Protein AF-A0A7H4MG85-F1 (afdb_monomer_lite)

Foldseek 3Di:
DDCAPDPLSVLLVVLVCPDPVDPDDDDNDPVVVVVCVVVVVDFKDKDQDHCQVVQVPDPPHDRRIDMDGDPVCVVSVVVVVVVSVVSVLVSVCVVCVVVVHDDDPPDDPDPADPQCRPVPVLLVVLVVVLVVVLLVLLVVLLVVVLVCCVVVVCPVVCVVDPDDPVNVVCVSLVVSLVVSVVSSVVSVCCSCPVVVHDDDDDPVVVVVVSSVVSCVSNVVSVVCSVVVVVVD

Sequence (232 aa):
MLEQQSEEALDFVHTMTGSPYIDATVSDNRQQLIQMMQAGRIRAMVVIPVDFDRQMARAGADAPLQLITDGSEPNTANFAQGYVEGIWQIWQQQRAEDRGETFEPLIDVQMRYWFNPAAISQHFIIPGAITIIMTVVGAILTSLVVAREWERGTMEALLSTEITRAELLLCKLIPYYFLGMLAMLLCMLVSVFILGVPYRGSLPILFVITSLFLLSTLGMGLLISTITRNQF

Radius of gyration: 30.02 Å; chains: 1; bounding box: 58×46×85 Å

pLDDT: mean 74.76, std 11.87, range [37.16, 91.75]

Organism: Klebsiella variicola (NCBI:txid244366)

Secondary structure (DSSP, 8-state):
-BS---HHHHHHHHHHHT-TT--PPP-S-HHHHHHHHHTTS-SEEEEB-TTHHHHHTSTTPPP--EEEE-TT-HHHHHHHHHHHHHHHHHHHHHHHHHHT-----S-------SS-TT--THHHHHHHHHHHHHHHHHHHHHHHHHHHHHHT-THHHHTTS---HHHHHHHHHHHHHHHHHHHHHHHHHIIIIIS-----S-HHHHHHHHHHHHHHHHHHHHHHHHHHHTT-

InterPro domains:
  IPR013525 ABC-2 type transporter, transmembrane domain [PF12698] (6-231)
  IPR051449 ABC-2 integral membrane transporter component [PTHR30294] (12-231)

Structure (mmCIF, N/CA/C/O backbone):
data_AF-A0A7H4MG85-F1
#
_entry.id   AF-A0A7H4MG85-F1
#
loop_
_atom_site.group_PDB
_atom_site.id
_atom_site.type_symbol
_atom_site.label_atom_id
_atom_site.label_alt_id
_atom_site.label_comp_id
_atom_site.label_asym_id
_atom_site.label_entity_id
_atom_site.label_seq_id
_atom_site.pdbx_PDB_ins_code
_atom_site.Cartn_x
_atom_site.Cartn_y
_atom_site.Cartn_z
_atom_site.occupancy
_atom_site.B_iso_or_equiv
_atom_site.auth_seq_id
_atom_site.auth_comp_id
_atom_site.auth_asym_id
_atom_site.auth_atom_id
_atom_site.pdbx_PDB_model_num
ATOM 1 N N . MET A 1 1 ? 20.311 -14.832 -21.907 1.00 64.19 1 MET A N 1
ATOM 2 C CA . MET A 1 1 ? 20.692 -16.127 -22.492 1.00 64.19 1 MET A CA 1
ATOM 3 C C . MET A 1 1 ? 21.102 -15.879 -23.927 1.00 64.19 1 MET A C 1
ATOM 5 O O . MET A 1 1 ? 20.275 -15.399 -24.697 1.00 64.19 1 MET A O 1
ATOM 9 N N . LEU A 1 2 ? 22.370 -16.126 -24.243 1.00 69.38 2 LEU A N 1
ATOM 10 C CA . LEU A 1 2 ? 22.934 -15.888 -25.570 1.00 69.38 2 LEU A CA 1
ATOM 11 C C . LEU A 1 2 ? 23.057 -17.231 -26.301 1.00 69.38 2 LEU A C 1
ATOM 13 O O . LEU A 1 2 ? 24.029 -17.949 -26.090 1.00 69.38 2 LEU A O 1
ATOM 17 N N . GLU A 1 3 ? 22.054 -17.603 -27.103 1.00 67.06 3 GLU A N 1
ATOM 18 C CA . GLU A 1 3 ? 22.118 -18.836 -27.913 1.00 67.06 3 GLU A CA 1
ATOM 19 C C . GLU A 1 3 ? 22.851 -18.609 -29.248 1.00 67.06 3 GLU A C 1
ATOM 21 O O . GLU A 1 3 ? 23.366 -19.559 -29.836 1.00 67.06 3 GLU A O 1
ATOM 26 N N . GLN A 1 4 ? 22.951 -17.354 -29.702 1.00 65.38 4 GLN A N 1
ATOM 27 C CA . GLN A 1 4 ? 23.642 -16.947 -30.928 1.00 65.38 4 GLN A CA 1
ATOM 28 C C . GLN A 1 4 ? 24.745 -15.925 -30.630 1.00 65.38 4 GLN A C 1
ATOM 30 O O . GLN A 1 4 ? 24.497 -14.931 -29.958 1.00 65.38 4 GLN A O 1
ATOM 35 N N . GLN A 1 5 ? 25.950 -16.136 -31.168 1.00 73.56 5 GLN A N 1
ATOM 36 C CA . GLN A 1 5 ? 27.085 -15.201 -31.070 1.00 73.56 5 GLN A CA 1
ATOM 37 C C . GLN A 1 5 ? 27.249 -14.368 -32.349 1.00 73.56 5 GLN A C 1
ATOM 39 O O . GLN A 1 5 ? 28.329 -14.309 -32.934 1.00 73.56 5 GLN A O 1
ATOM 44 N N . SER A 1 6 ? 26.162 -13.785 -32.840 1.00 72.94 6 SER A N 1
ATOM 45 C CA . SER A 1 6 ? 26.236 -12.873 -33.976 1.00 72.94 6 SER A CA 1
ATOM 46 C C . SER A 1 6 ? 26.637 -11.470 -33.549 1.00 72.94 6 SER A C 1
ATOM 48 O O . SER A 1 6 ? 26.467 -11.095 -32.390 1.00 72.94 6 SER A O 1
ATOM 50 N N . GLU A 1 7 ? 27.147 -10.685 -34.497 1.00 73.50 7 GLU A N 1
ATOM 51 C CA . GLU A 1 7 ? 27.489 -9.279 -34.267 1.00 73.50 7 GLU A CA 1
ATOM 52 C C . GLU A 1 7 ? 26.266 -8.490 -33.772 1.00 73.50 7 GLU A C 1
ATOM 54 O O . GLU A 1 7 ? 26.369 -7.744 -32.806 1.00 73.50 7 GLU A O 1
ATOM 59 N N . GLU A 1 8 ? 25.078 -8.764 -34.325 1.00 70.31 8 GLU A N 1
ATOM 60 C CA . GLU A 1 8 ? 23.830 -8.117 -33.905 1.00 70.31 8 GLU A CA 1
ATOM 61 C C . GLU A 1 8 ? 23.370 -8.551 -32.500 1.00 70.31 8 GLU A C 1
ATOM 63 O O . GLU A 1 8 ? 22.874 -7.730 -31.729 1.00 70.31 8 GLU A O 1
ATOM 68 N N . ALA A 1 9 ? 23.548 -9.825 -32.132 1.00 73.12 9 ALA A N 1
ATOM 69 C CA . ALA A 1 9 ? 23.202 -10.312 -30.796 1.00 73.12 9 ALA A CA 1
ATOM 70 C C . ALA A 1 9 ? 24.168 -9.786 -29.722 1.00 73.12 9 ALA A C 1
ATOM 72 O O . ALA A 1 9 ? 23.745 -9.469 -28.609 1.00 73.12 9 ALA A O 1
ATOM 73 N N . LEU A 1 10 ? 25.460 -9.688 -30.046 1.00 77.31 10 LEU A N 1
ATOM 74 C CA . LEU A 1 10 ? 26.479 -9.146 -29.149 1.00 77.31 10 LEU A CA 1
ATOM 75 C C . LEU A 1 10 ? 26.276 -7.649 -28.921 1.00 77.31 10 LEU A C 1
ATOM 77 O O . LEU A 1 10 ? 26.348 -7.202 -27.779 1.00 77.31 10 LEU A O 1
ATOM 81 N N . ASP A 1 11 ? 25.957 -6.901 -29.975 1.00 78.56 11 ASP A N 1
ATOM 82 C CA . ASP A 1 11 ? 25.670 -5.472 -29.891 1.00 78.56 11 ASP A CA 1
ATOM 83 C C . ASP A 1 11 ? 24.461 -5.184 -28.980 1.00 78.56 11 ASP A C 1
ATOM 85 O O . ASP A 1 11 ? 24.561 -4.410 -28.026 1.00 78.56 11 ASP A O 1
ATOM 89 N N . PHE A 1 12 ? 23.361 -5.932 -29.135 1.00 76.94 12 PHE A N 1
ATOM 90 C CA . PHE A 1 12 ? 22.211 -5.822 -28.230 1.00 76.94 12 PHE A CA 1
ATOM 91 C C . PHE A 1 12 ? 22.564 -6.158 -26.766 1.00 76.94 12 PHE A C 1
ATOM 93 O O . PHE A 1 12 ? 22.128 -5.477 -25.831 1.00 76.94 12 PHE A O 1
ATOM 100 N N . VAL A 1 13 ? 23.381 -7.193 -26.536 1.00 80.31 13 VAL A N 1
ATOM 101 C CA . VAL A 1 13 ? 23.864 -7.543 -25.189 1.00 80.31 13 VAL A CA 1
ATOM 102 C C . VAL A 1 13 ? 24.730 -6.432 -24.595 1.00 80.31 13 VAL A C 1
ATOM 104 O O . VAL A 1 13 ? 24.635 -6.174 -23.390 1.00 80.31 13 VAL A O 1
ATOM 107 N N . HIS A 1 14 ? 25.541 -5.749 -25.401 1.00 80.12 14 HIS A N 1
ATOM 108 C CA . HIS A 1 14 ? 26.326 -4.604 -24.951 1.00 80.12 14 HIS A CA 1
ATOM 109 C C . HIS A 1 14 ? 25.431 -3.435 -24.533 1.00 80.12 14 HIS A C 1
ATOM 111 O O . HIS A 1 14 ? 25.641 -2.889 -23.447 1.00 80.12 14 HIS A O 1
ATOM 117 N N . THR A 1 15 ? 24.383 -3.118 -25.297 1.00 75.44 15 THR A N 1
ATOM 118 C CA . THR A 1 15 ? 23.408 -2.079 -24.922 1.00 75.44 15 THR A CA 1
ATOM 119 C C . THR A 1 15 ? 22.668 -2.432 -23.628 1.00 75.44 15 THR A C 1
ATOM 121 O O . THR A 1 15 ? 22.506 -1.585 -22.749 1.00 75.44 15 THR A O 1
ATOM 124 N N . MET A 1 16 ? 22.285 -3.700 -23.451 1.00 76.25 16 MET A N 1
ATOM 125 C CA . MET A 1 16 ? 21.649 -4.193 -22.221 1.00 76.25 16 MET A CA 1
ATOM 126 C C . MET A 1 16 ? 22.581 -4.125 -21.001 1.00 76.25 16 MET A C 1
ATOM 128 O O . MET A 1 16 ? 22.148 -3.736 -19.918 1.00 76.25 16 MET A O 1
ATOM 132 N N . THR A 1 17 ? 23.856 -4.485 -21.167 1.00 77.56 17 THR A N 1
ATOM 133 C CA . THR A 1 17 ? 24.857 -4.503 -20.081 1.00 77.56 17 THR A CA 1
ATOM 134 C C . THR A 1 17 ? 25.374 -3.099 -19.741 1.00 77.56 17 THR A C 1
ATOM 136 O O . THR A 1 17 ? 25.818 -2.857 -18.623 1.00 77.56 17 THR A O 1
ATOM 139 N N . GLY A 1 18 ? 25.299 -2.152 -20.681 1.00 70.50 18 GLY A N 1
ATOM 140 C CA . GLY A 1 18 ? 25.653 -0.745 -20.467 1.00 70.50 18 GLY A CA 1
ATOM 141 C C . GLY A 1 18 ? 24.602 0.072 -19.705 1.00 70.50 18 GLY A C 1
ATOM 142 O O . GLY A 1 18 ? 24.865 1.223 -19.355 1.00 70.50 18 GLY A O 1
ATOM 143 N N . SER A 1 19 ? 23.419 -0.491 -19.439 1.00 72.19 19 SER A N 1
ATOM 144 C CA . SER A 1 19 ? 22.349 0.199 -18.718 1.00 72.19 19 SER A CA 1
ATOM 145 C C . SER A 1 19 ? 22.665 0.314 -17.219 1.00 72.19 19 SER A C 1
ATOM 147 O O . SER A 1 19 ? 22.847 -0.706 -16.556 1.00 72.19 19 SER A O 1
ATOM 149 N N . PRO A 1 20 ? 22.637 1.519 -16.616 1.00 69.50 20 PRO A N 1
ATOM 150 C CA . PRO A 1 20 ? 22.875 1.689 -15.179 1.00 69.50 20 PRO A CA 1
ATOM 151 C C . PRO A 1 20 ? 2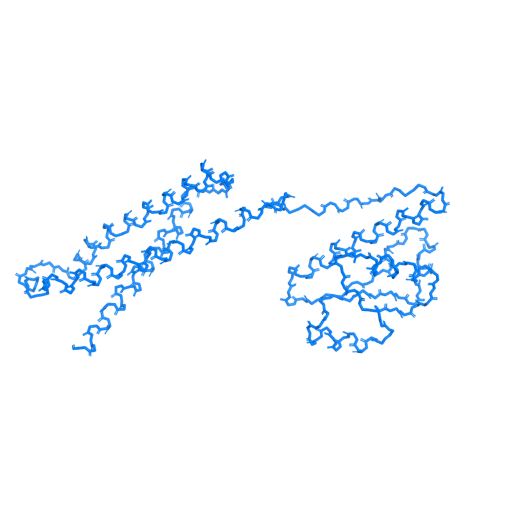1.720 1.160 -14.309 1.00 69.50 20 PRO A C 1
ATOM 153 O O . PRO A 1 20 ? 21.827 1.144 -13.084 1.00 69.50 20 PRO A O 1
ATOM 156 N N . TYR A 1 21 ? 20.605 0.760 -14.928 1.00 63.28 21 TYR A N 1
ATOM 157 C CA . TYR A 1 21 ? 19.385 0.322 -14.249 1.00 63.28 21 TYR A CA 1
ATOM 158 C C . TYR A 1 21 ? 19.240 -1.205 -14.179 1.00 63.28 21 TYR A C 1
ATOM 160 O O . TYR A 1 21 ? 18.314 -1.690 -13.528 1.00 63.28 21 TYR A O 1
ATOM 168 N N . ILE A 1 22 ? 20.122 -1.963 -14.843 1.00 72.75 22 ILE A N 1
ATOM 169 C CA . ILE A 1 22 ? 20.051 -3.426 -14.925 1.00 72.75 22 ILE A CA 1
ATOM 170 C C . ILE A 1 22 ? 21.426 -4.019 -14.621 1.00 72.75 22 ILE A C 1
ATOM 172 O O . ILE A 1 22 ? 22.403 -3.709 -15.292 1.00 72.75 22 ILE A O 1
ATOM 176 N N . ASP A 1 23 ? 21.485 -4.927 -13.648 1.00 76.69 23 ASP A N 1
ATOM 177 C CA . ASP A 1 23 ? 22.650 -5.790 -13.440 1.00 76.69 23 ASP A CA 1
ATOM 178 C C . ASP A 1 23 ? 22.481 -7.062 -14.286 1.00 76.69 23 ASP A C 1
ATOM 180 O O . ASP A 1 23 ? 21.773 -8.005 -13.914 1.00 76.69 23 ASP A O 1
ATOM 184 N N . ALA A 1 24 ? 23.023 -7.032 -15.505 1.00 78.75 24 ALA A N 1
ATOM 185 C CA . ALA A 1 24 ? 22.826 -8.082 -16.496 1.00 78.75 24 ALA A CA 1
ATOM 186 C C . ALA A 1 24 ? 23.866 -9.204 -16.337 1.00 78.75 24 ALA A C 1
ATOM 188 O O . ALA A 1 24 ? 25.066 -8.993 -16.480 1.00 78.75 24 ALA A O 1
ATOM 189 N N . THR A 1 25 ? 23.403 -10.438 -16.113 1.00 80.00 25 THR A N 1
ATOM 190 C CA . THR A 1 25 ? 24.259 -11.635 -16.172 1.00 80.00 25 THR A CA 1
ATOM 191 C C . THR A 1 25 ? 24.088 -12.337 -17.516 1.00 80.00 25 THR A C 1
ATOM 193 O O . THR A 1 25 ? 23.004 -12.829 -17.842 1.00 80.00 25 THR A O 1
ATOM 196 N N . VAL A 1 26 ? 25.168 -12.420 -18.294 1.00 80.81 26 VAL A N 1
ATOM 197 C CA . VAL A 1 26 ? 25.187 -13.132 -19.578 1.00 80.81 26 VAL A CA 1
ATOM 198 C C . VAL A 1 26 ? 25.648 -14.571 -19.351 1.00 80.81 26 VAL A C 1
ATOM 200 O O . VAL A 1 26 ? 26.676 -14.821 -18.731 1.00 80.81 26 VAL A O 1
ATOM 203 N N . SER A 1 27 ? 24.870 -15.530 -19.848 1.00 81.75 27 SER A N 1
ATOM 204 C CA . SER A 1 27 ? 25.217 -16.953 -19.855 1.00 81.75 27 SER A CA 1
ATOM 205 C C . SER A 1 27 ? 24.613 -17.614 -21.095 1.00 81.75 27 SER A C 1
ATOM 207 O O . SER A 1 27 ? 23.552 -17.199 -21.583 1.00 81.75 27 SER A O 1
ATOM 209 N N . ASP A 1 28 ? 25.307 -18.622 -21.605 1.00 79.50 28 ASP A N 1
ATOM 210 C CA . ASP A 1 28 ? 24.922 -19.520 -22.696 1.00 79.50 28 ASP A CA 1
ATOM 211 C C . ASP A 1 28 ? 24.169 -20.765 -22.183 1.00 79.50 28 ASP A C 1
ATOM 213 O O . ASP A 1 28 ? 23.462 -21.439 -22.933 1.00 79.50 28 ASP A O 1
ATOM 217 N N . ASN A 1 29 ? 24.249 -21.055 -20.881 1.00 82.06 29 ASN A N 1
ATOM 218 C CA . ASN A 1 29 ? 23.651 -22.240 -20.284 1.00 82.06 29 ASN A CA 1
ATOM 219 C C . ASN A 1 29 ? 22.241 -21.969 -19.732 1.00 82.06 29 ASN A C 1
ATOM 221 O O . ASN A 1 29 ? 22.055 -21.418 -18.641 1.00 82.06 29 ASN A O 1
ATOM 225 N N . ARG A 1 30 ? 21.224 -22.459 -20.455 1.00 77.62 30 ARG A N 1
ATOM 226 C CA . ARG A 1 30 ? 19.807 -22.338 -20.067 1.00 77.62 30 ARG A CA 1
ATOM 227 C C . ARG A 1 30 ? 19.516 -22.874 -18.672 1.00 77.62 30 ARG A C 1
ATOM 229 O O . ARG A 1 30 ? 18.775 -22.255 -17.914 1.00 77.62 30 ARG A O 1
ATOM 236 N N . GLN A 1 31 ? 20.059 -24.047 -18.342 1.00 81.19 31 GLN A N 1
ATOM 237 C CA . GLN A 1 31 ? 19.757 -24.725 -17.081 1.00 81.19 31 GLN A CA 1
ATOM 238 C C . GLN A 1 31 ? 20.297 -23.935 -15.892 1.00 81.19 31 GLN A C 1
ATOM 240 O O . GLN A 1 31 ? 19.621 -23.834 -14.871 1.00 81.19 31 GLN A O 1
ATOM 245 N N . GLN A 1 32 ? 21.471 -23.324 -16.047 1.00 84.75 32 GLN A N 1
ATOM 246 C CA . GLN A 1 32 ? 22.061 -22.470 -15.024 1.00 84.75 32 GLN A CA 1
ATOM 247 C C . GLN A 1 32 ? 21.194 -21.232 -14.757 1.00 84.75 32 GLN A C 1
ATOM 249 O O . GLN A 1 32 ? 20.917 -20.920 -13.600 1.00 84.75 32 GLN A O 1
ATOM 254 N N . LEU A 1 33 ? 20.714 -20.559 -15.808 1.00 80.94 33 LEU A N 1
ATOM 255 C CA . LEU A 1 33 ? 19.846 -19.386 -15.664 1.00 80.94 33 LEU A CA 1
ATOM 256 C C . LEU A 1 33 ? 18.482 -19.744 -15.058 1.00 80.94 33 LEU A C 1
ATOM 258 O O . LEU A 1 33 ? 17.996 -19.029 -14.185 1.00 80.94 33 LEU A O 1
ATOM 262 N N . ILE A 1 34 ? 17.897 -20.884 -15.437 1.00 82.69 34 ILE A N 1
ATOM 263 C CA . ILE A 1 34 ? 16.660 -21.384 -14.817 1.00 82.69 34 ILE A CA 1
ATOM 264 C C . ILE A 1 34 ? 16.871 -21.647 -13.321 1.00 82.69 34 ILE A C 1
ATOM 266 O O . ILE A 1 34 ? 16.047 -21.233 -12.510 1.00 82.69 34 ILE A O 1
ATOM 270 N N . GLN A 1 35 ? 17.980 -22.284 -12.934 1.00 84.19 35 GLN A N 1
ATOM 271 C CA . GLN A 1 35 ? 18.300 -22.514 -11.521 1.00 84.19 35 GLN A CA 1
ATOM 272 C C . GLN A 1 35 ? 18.512 -21.202 -10.758 1.00 84.19 35 GLN A C 1
ATOM 274 O O . GLN A 1 35 ? 18.050 -21.068 -9.628 1.00 84.19 35 GLN A O 1
ATOM 279 N N . MET A 1 36 ? 19.168 -20.210 -11.366 1.00 83.69 36 MET A N 1
ATOM 280 C CA . MET A 1 36 ? 19.335 -18.882 -10.766 1.00 83.69 36 MET A CA 1
ATOM 281 C C . MET A 1 36 ? 17.999 -18.155 -10.587 1.00 83.69 36 MET A C 1
ATOM 283 O O . MET A 1 36 ? 17.813 -17.486 -9.571 1.00 83.69 36 MET A O 1
ATOM 287 N N . MET A 1 37 ? 17.070 -18.308 -11.534 1.00 80.06 37 MET A N 1
ATOM 288 C CA . MET A 1 37 ? 15.723 -17.743 -11.446 1.00 80.06 37 MET A CA 1
ATOM 289 C C . MET A 1 37 ? 14.912 -18.423 -10.340 1.00 80.06 37 MET A C 1
ATOM 291 O O . MET A 1 37 ? 14.344 -17.743 -9.495 1.00 80.06 37 MET A O 1
ATOM 295 N N . GLN A 1 38 ? 14.944 -19.757 -10.269 1.00 81.75 38 GLN A N 1
ATOM 296 C CA . GLN A 1 38 ? 14.307 -20.526 -9.191 1.00 81.75 38 GLN A CA 1
ATOM 297 C C . GLN A 1 38 ? 14.895 -20.204 -7.810 1.00 81.75 38 GLN A C 1
ATOM 299 O O . GLN A 1 38 ? 14.180 -20.216 -6.813 1.00 81.75 38 GLN A O 1
ATOM 304 N N . ALA A 1 39 ? 16.191 -19.892 -7.746 1.00 85.00 39 ALA A N 1
ATOM 305 C CA . ALA A 1 39 ? 16.866 -19.448 -6.531 1.00 85.00 39 ALA A CA 1
ATOM 306 C C . ALA A 1 39 ? 16.635 -17.957 -6.202 1.00 85.00 39 ALA A C 1
ATOM 308 O O . ALA A 1 39 ? 17.215 -17.460 -5.237 1.00 85.00 39 ALA A O 1
ATOM 309 N N . GLY A 1 40 ? 15.849 -17.229 -7.006 1.00 80.12 40 GLY A N 1
ATOM 310 C CA . GLY A 1 40 ? 15.537 -15.810 -6.808 1.00 80.12 40 GLY A CA 1
ATOM 311 C C . GLY A 1 40 ? 16.705 -14.849 -7.056 1.00 80.12 40 GLY A C 1
ATOM 312 O O . GLY A 1 40 ? 16.626 -13.682 -6.680 1.00 80.12 40 GLY A O 1
ATOM 313 N N . ARG A 1 41 ? 17.801 -15.316 -7.672 1.00 84.06 41 ARG A N 1
ATOM 314 C CA . ARG A 1 41 ? 18.985 -14.487 -7.968 1.00 84.06 41 ARG A CA 1
ATOM 315 C C . ARG A 1 41 ? 18.800 -13.606 -9.197 1.00 84.06 41 ARG A C 1
ATOM 317 O O . ARG A 1 41 ? 19.408 -12.547 -9.271 1.00 84.06 41 ARG A O 1
ATOM 324 N N . ILE A 1 42 ? 17.965 -14.036 -10.141 1.00 84.88 42 ILE A N 1
ATOM 325 C CA . ILE A 1 42 ? 17.561 -13.240 -11.303 1.00 84.88 42 ILE A CA 1
ATOM 326 C C . ILE A 1 42 ? 16.037 -13.150 -11.347 1.00 84.88 42 ILE A C 1
ATOM 328 O O . ILE A 1 42 ? 15.344 -14.122 -11.056 1.00 84.88 42 ILE A O 1
ATOM 332 N N . ARG A 1 43 ? 15.515 -11.972 -11.695 1.00 80.81 43 ARG A N 1
ATOM 333 C CA . ARG A 1 43 ? 14.066 -11.694 -11.729 1.00 80.81 43 ARG A CA 1
ATOM 334 C C . ARG A 1 43 ? 13.447 -11.846 -13.118 1.00 80.81 43 ARG A C 1
ATOM 336 O O . ARG A 1 43 ? 12.239 -12.027 -13.246 1.00 80.81 43 ARG A O 1
ATOM 343 N N . ALA A 1 44 ? 14.280 -11.778 -14.149 1.00 81.19 44 ALA A N 1
ATOM 344 C CA . ALA A 1 44 ? 13.886 -11.896 -15.539 1.00 81.19 44 ALA A CA 1
ATOM 345 C C . ALA A 1 44 ? 15.023 -12.515 -16.355 1.00 81.19 44 ALA A C 1
ATOM 347 O O . ALA A 1 44 ? 16.198 -12.370 -16.018 1.00 81.19 44 ALA A O 1
ATOM 348 N N . MET A 1 45 ? 14.664 -13.208 -17.429 1.00 83.19 45 MET A N 1
ATOM 349 C CA . MET A 1 45 ? 15.585 -13.828 -18.367 1.00 83.19 45 MET A CA 1
ATOM 350 C C . MET A 1 45 ? 15.178 -13.448 -19.783 1.00 83.19 45 MET A C 1
ATOM 352 O O . MET A 1 45 ? 14.095 -13.793 -20.244 1.00 83.19 45 MET A O 1
ATOM 356 N N . VAL A 1 46 ? 16.081 -12.765 -20.475 1.00 83.50 46 VAL A N 1
ATOM 357 C CA . VAL A 1 46 ? 15.959 -12.476 -21.903 1.00 83.50 46 VAL A CA 1
ATOM 358 C C . VAL A 1 46 ? 16.638 -13.601 -22.680 1.00 83.50 46 VAL A C 1
ATOM 360 O O . VAL A 1 46 ? 17.797 -13.929 -22.407 1.00 83.50 46 VAL A O 1
ATOM 363 N N . VAL A 1 47 ? 15.924 -14.211 -23.619 1.00 82.12 47 VAL A N 1
ATOM 364 C CA . VAL A 1 47 ? 16.410 -15.282 -24.491 1.00 82.12 47 VAL A CA 1
ATOM 365 C C . VAL A 1 47 ? 16.503 -14.748 -25.913 1.00 82.12 47 VAL A C 1
ATOM 367 O O . VAL A 1 47 ? 15.503 -14.320 -26.492 1.00 82.12 47 VAL A O 1
ATOM 370 N N . ILE A 1 48 ? 17.724 -14.775 -26.444 1.00 81.88 48 ILE A N 1
ATOM 371 C CA . ILE A 1 48 ? 18.034 -14.431 -27.829 1.00 81.88 48 ILE A CA 1
ATOM 372 C C . ILE A 1 48 ? 18.128 -15.755 -28.600 1.00 81.88 48 ILE A C 1
ATOM 374 O O . ILE A 1 48 ? 19.028 -16.539 -28.285 1.00 81.88 48 ILE A O 1
ATOM 378 N N . PRO A 1 49 ? 17.213 -16.035 -29.545 1.00 76.25 49 PRO A N 1
ATOM 379 C CA . PRO A 1 49 ? 17.161 -17.304 -30.264 1.00 76.25 49 PRO A CA 1
ATOM 380 C C . PRO A 1 49 ? 18.320 -17.458 -31.258 1.00 76.25 49 PRO A C 1
A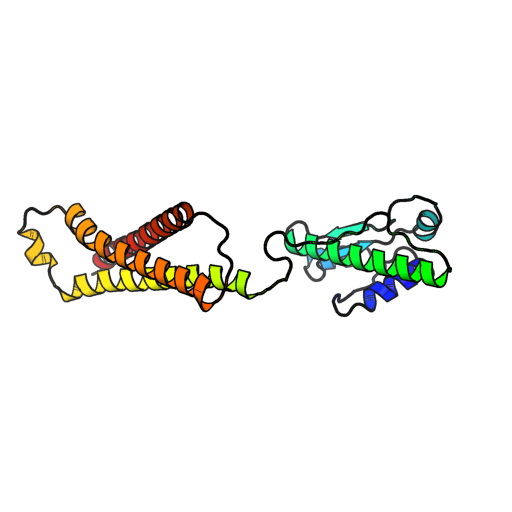TOM 382 O O . PRO A 1 49 ? 18.887 -16.479 -31.729 1.00 76.25 49 PRO A O 1
ATOM 385 N N . VAL A 1 50 ? 18.608 -18.700 -31.655 1.00 75.44 50 VAL A N 1
ATOM 386 C CA . VAL A 1 50 ? 19.670 -19.061 -32.625 1.00 75.44 50 VAL A CA 1
ATOM 387 C C . VAL A 1 50 ? 19.491 -18.522 -34.053 1.00 75.44 50 VAL A C 1
ATOM 389 O O . VAL A 1 50 ? 20.427 -18.571 -34.847 1.00 75.44 50 VAL A O 1
ATOM 392 N N . ASP A 1 51 ? 18.289 -18.056 -34.398 1.00 74.88 51 ASP A N 1
ATOM 393 C CA . ASP A 1 51 ? 17.946 -17.495 -35.712 1.00 74.88 51 ASP A CA 1
ATOM 394 C C . ASP A 1 51 ? 17.698 -15.973 -35.644 1.00 74.88 51 ASP A C 1
ATOM 396 O O . ASP A 1 51 ? 17.030 -15.421 -36.522 1.00 74.88 51 ASP A O 1
ATOM 400 N N . PHE A 1 52 ? 18.205 -15.291 -34.611 1.00 75.75 52 PHE A N 1
ATOM 401 C CA . PHE A 1 52 ? 17.994 -13.863 -34.353 1.00 75.75 52 PHE A CA 1
ATOM 402 C C . PHE A 1 52 ? 18.310 -12.999 -35.581 1.00 75.75 52 PHE A C 1
ATOM 404 O O . PHE A 1 52 ? 17.423 -12.300 -36.066 1.00 75.75 52 PHE A O 1
ATOM 411 N N . ASP A 1 53 ? 19.500 -13.136 -36.175 1.00 73.31 53 ASP A N 1
ATOM 412 C CA . ASP A 1 53 ? 19.898 -12.356 -37.364 1.00 73.31 53 ASP A CA 1
ATOM 413 C C . ASP A 1 53 ? 18.977 -12.591 -38.567 1.00 73.31 53 ASP A C 1
ATOM 415 O O . ASP A 1 53 ? 18.651 -11.682 -39.329 1.00 73.31 53 ASP A O 1
ATOM 419 N N . ARG A 1 54 ? 18.542 -13.843 -38.761 1.00 74.38 54 ARG A N 1
ATOM 420 C CA . ARG A 1 54 ? 17.676 -14.217 -39.888 1.00 74.38 54 ARG A CA 1
ATOM 421 C C . ARG A 1 54 ? 16.267 -13.677 -39.716 1.00 74.38 54 ARG A C 1
ATOM 423 O O . ARG A 1 54 ? 15.626 -13.356 -40.713 1.00 74.38 54 ARG A O 1
ATOM 430 N N . GLN A 1 55 ? 15.770 -13.639 -38.483 1.00 71.12 55 GLN A N 1
ATOM 431 C CA . GLN A 1 55 ? 14.472 -13.055 -38.164 1.00 71.12 55 GLN A CA 1
ATOM 432 C C . GLN A 1 55 ? 14.535 -11.530 -38.258 1.00 71.12 55 GLN A C 1
ATOM 434 O O . GLN A 1 55 ? 13.620 -10.933 -38.812 1.00 71.12 55 GLN A O 1
ATOM 439 N N . MET A 1 56 ? 15.652 -10.929 -37.846 1.00 71.81 56 MET A N 1
ATOM 440 C CA . MET A 1 56 ? 15.902 -9.494 -37.967 1.00 71.81 56 MET A CA 1
ATOM 441 C C . MET A 1 56 ? 15.993 -9.019 -39.422 1.00 71.81 56 MET A C 1
ATOM 443 O O . MET A 1 56 ? 15.509 -7.945 -39.766 1.00 71.81 56 MET A O 1
ATOM 447 N N . ALA A 1 57 ? 16.576 -9.831 -40.307 1.00 70.75 57 ALA A N 1
ATOM 448 C CA . ALA A 1 57 ? 16.699 -9.516 -41.730 1.00 70.75 57 ALA A CA 1
ATOM 449 C C . ALA A 1 57 ? 15.369 -9.597 -42.511 1.00 70.75 57 ALA A C 1
ATOM 451 O O . ALA A 1 57 ? 15.323 -9.233 -43.689 1.00 70.75 57 ALA A O 1
ATOM 452 N N . ARG A 1 58 ? 14.283 -10.099 -41.906 1.00 72.38 58 ARG A N 1
ATOM 453 C CA . ARG A 1 58 ? 12.966 -10.173 -42.554 1.00 72.38 58 ARG A CA 1
ATOM 454 C C . ARG A 1 58 ? 12.202 -8.869 -42.344 1.00 72.38 58 ARG A C 1
ATOM 456 O O . ARG A 1 58 ? 11.867 -8.511 -41.220 1.00 72.38 58 ARG A O 1
ATOM 463 N N . ALA A 1 59 ? 11.851 -8.203 -43.442 1.00 57.06 59 ALA A N 1
ATOM 464 C CA . ALA A 1 59 ? 10.986 -7.028 -43.402 1.00 57.06 59 ALA A CA 1
ATOM 465 C C . ALA A 1 59 ? 9.613 -7.382 -42.792 1.00 57.06 59 ALA A C 1
ATOM 467 O O . ALA A 1 59 ? 8.904 -8.241 -43.319 1.00 57.06 59 ALA A O 1
ATOM 468 N N . GLY A 1 60 ? 9.252 -6.720 -41.688 1.00 57.06 60 GLY A N 1
ATOM 469 C CA . GLY A 1 60 ? 7.960 -6.882 -41.009 1.00 57.06 60 GLY A CA 1
ATOM 470 C C . GLY A 1 60 ? 7.852 -8.064 -40.037 1.00 57.06 60 GLY A C 1
ATOM 471 O O . GLY A 1 60 ? 6.735 -8.447 -39.700 1.00 57.06 60 GLY A O 1
ATOM 472 N N . ALA A 1 61 ? 8.964 -8.669 -39.606 1.00 58.06 61 ALA A N 1
ATOM 473 C CA . ALA A 1 61 ? 8.940 -9.684 -38.552 1.00 58.06 61 ALA A CA 1
ATOM 474 C C . ALA A 1 61 ? 8.777 -9.055 -37.153 1.00 58.06 61 ALA A C 1
ATOM 476 O O . ALA A 1 61 ? 9.343 -7.997 -36.874 1.00 58.06 61 ALA A O 1
ATOM 477 N N . ASP A 1 62 ? 8.020 -9.727 -36.277 1.00 59.47 62 ASP A N 1
ATOM 478 C CA . ASP A 1 62 ? 7.928 -9.385 -34.853 1.00 59.47 62 ASP A CA 1
ATOM 479 C C . ASP A 1 62 ? 9.310 -9.448 -34.181 1.00 59.47 62 ASP A C 1
ATOM 481 O O . ASP A 1 62 ? 10.196 -10.183 -34.627 1.00 59.47 62 ASP A O 1
ATOM 485 N N . ALA A 1 63 ? 9.488 -8.697 -33.088 1.00 63.91 63 ALA A N 1
ATOM 486 C CA . ALA A 1 63 ? 10.735 -8.681 -32.326 1.00 63.91 63 ALA A CA 1
ATOM 487 C C . ALA A 1 63 ? 11.141 -10.119 -31.927 1.00 63.91 63 ALA A C 1
ATOM 489 O O . ALA A 1 63 ? 10.416 -10.761 -31.161 1.00 63.91 63 ALA A O 1
ATOM 490 N N . PRO A 1 64 ? 12.291 -10.642 -32.398 1.00 69.50 64 PRO A N 1
ATOM 491 C CA . PRO A 1 64 ? 12.688 -12.032 -32.185 1.00 69.50 64 PRO A CA 1
ATOM 492 C C . PRO A 1 64 ? 13.321 -12.236 -30.799 1.00 69.50 64 PRO A C 1
ATOM 494 O O . PRO A 1 64 ? 14.354 -12.886 -30.666 1.00 69.50 64 PRO A O 1
ATOM 497 N N . LEU A 1 65 ? 12.729 -11.647 -29.759 1.00 74.62 65 LEU A N 1
ATOM 498 C CA . LEU A 1 65 ? 13.224 -11.672 -28.388 1.00 74.62 65 LEU A CA 1
ATOM 499 C C . LEU A 1 65 ? 12.182 -12.320 -27.477 1.00 74.62 65 LEU A C 1
ATOM 501 O O . LEU A 1 65 ? 11.021 -11.916 -27.462 1.00 74.62 65 LEU A O 1
ATOM 505 N N . GLN A 1 66 ? 12.594 -13.301 -26.674 1.00 79.12 66 GLN A N 1
ATOM 506 C CA . GLN A 1 66 ? 11.719 -13.899 -25.670 1.00 79.12 66 GLN A CA 1
ATOM 507 C C . GLN A 1 66 ? 12.107 -13.411 -24.276 1.00 79.12 66 GLN A C 1
ATOM 509 O O . GLN A 1 66 ? 13.234 -13.603 -23.826 1.00 79.12 66 GLN A O 1
ATOM 514 N N . LEU A 1 67 ? 11.146 -12.833 -23.559 1.00 82.25 67 LEU A N 1
ATOM 515 C CA . LEU A 1 67 ? 11.294 -12.479 -22.154 1.00 82.25 67 LEU A CA 1
ATOM 516 C C . LEU A 1 67 ? 10.575 -13.507 -21.275 1.00 82.25 67 LEU A C 1
ATOM 518 O O . LEU A 1 67 ? 9.390 -13.776 -21.454 1.00 82.25 67 LEU A O 1
ATOM 522 N N . ILE A 1 68 ? 11.295 -14.068 -20.307 1.00 80.81 68 ILE A N 1
ATOM 523 C CA . ILE A 1 68 ? 10.769 -14.982 -19.292 1.00 80.81 68 ILE A CA 1
ATOM 524 C C . ILE A 1 68 ? 10.889 -14.293 -17.936 1.00 80.81 68 ILE A C 1
ATOM 526 O O . ILE A 1 68 ? 11.981 -13.902 -17.526 1.00 80.81 68 ILE A O 1
ATOM 530 N N . THR A 1 69 ? 9.770 -14.145 -17.236 1.00 79.62 69 THR A N 1
ATOM 531 C CA . THR A 1 69 ? 9.683 -13.489 -15.925 1.00 79.62 69 THR A CA 1
ATOM 532 C C . THR A 1 69 ? 9.035 -14.406 -14.897 1.00 79.62 69 THR A C 1
ATOM 534 O O . THR A 1 69 ? 8.331 -15.359 -15.237 1.00 79.62 69 THR A O 1
ATOM 537 N N . ASP A 1 70 ? 9.290 -14.122 -13.621 1.00 77.44 70 ASP A N 1
ATOM 538 C CA . ASP A 1 70 ? 8.651 -14.831 -12.518 1.00 77.44 70 ASP A CA 1
ATOM 539 C C . ASP A 1 70 ? 7.195 -14.365 -12.335 1.00 77.44 70 ASP A C 1
ATOM 541 O O . ASP A 1 70 ? 6.927 -13.226 -11.949 1.00 77.44 70 ASP A O 1
ATOM 545 N N . GLY A 1 71 ? 6.246 -15.266 -12.599 1.00 68.06 71 GLY A N 1
ATOM 546 C CA . GLY A 1 71 ? 4.812 -15.002 -12.470 1.00 68.06 71 GLY A CA 1
ATOM 547 C C . GLY A 1 71 ? 4.302 -14.897 -11.027 1.00 68.06 71 GLY A C 1
ATOM 548 O O . GLY A 1 71 ? 3.162 -14.480 -10.825 1.00 68.06 71 GLY A O 1
ATOM 549 N N . SER A 1 72 ? 5.109 -15.255 -10.023 1.00 69.81 72 SER A N 1
ATOM 550 C CA . SER A 1 72 ? 4.749 -15.085 -8.608 1.00 69.81 72 SER A CA 1
ATOM 551 C C . SER A 1 72 ? 4.828 -13.623 -8.144 1.00 69.81 72 SER A C 1
ATOM 553 O O . SER A 1 72 ? 4.128 -13.235 -7.207 1.00 69.81 72 SER A O 1
ATOM 555 N N . GLU A 1 73 ? 5.604 -12.789 -8.848 1.00 69.88 73 GLU A N 1
ATOM 556 C CA . GLU A 1 73 ? 5.760 -11.354 -8.596 1.00 69.88 73 GLU A CA 1
ATOM 557 C C . GLU A 1 73 ? 5.349 -10.521 -9.829 1.00 69.88 73 GLU A C 1
ATOM 559 O O . GLU A 1 73 ? 6.201 -9.995 -10.553 1.00 69.88 73 GLU A O 1
ATOM 564 N N . PRO A 1 74 ? 4.039 -10.331 -10.077 1.00 66.94 74 PRO A N 1
ATOM 565 C CA . PRO A 1 74 ? 3.550 -9.684 -11.296 1.00 66.94 74 PRO A CA 1
ATOM 566 C C . PRO A 1 74 ? 4.045 -8.242 -11.462 1.00 66.94 74 PRO A C 1
ATOM 568 O O . PRO A 1 74 ? 4.261 -7.795 -12.585 1.00 66.94 74 PRO A O 1
ATOM 571 N N . ASN A 1 75 ? 4.274 -7.502 -10.372 1.00 70.25 75 ASN A N 1
ATOM 572 C CA . ASN A 1 75 ? 4.840 -6.153 -10.464 1.00 70.25 75 ASN A CA 1
ATOM 573 C C . ASN A 1 75 ? 6.270 -6.186 -11.013 1.00 70.25 75 ASN A C 1
ATOM 575 O O . ASN A 1 75 ? 6.564 -5.489 -11.981 1.00 70.25 75 ASN A O 1
ATOM 579 N N . THR A 1 76 ? 7.140 -7.018 -10.437 1.00 72.56 76 THR A N 1
ATOM 580 C CA . THR A 1 76 ? 8.531 -7.190 -10.878 1.00 72.56 76 THR A CA 1
ATOM 581 C C . THR A 1 76 ? 8.593 -7.663 -12.333 1.00 72.56 76 THR A C 1
ATOM 583 O O . THR A 1 76 ? 9.398 -7.152 -13.112 1.00 72.56 76 THR A O 1
ATOM 586 N N . ALA A 1 77 ? 7.694 -8.571 -12.726 1.00 69.44 77 ALA A N 1
ATOM 587 C CA . ALA A 1 77 ? 7.563 -9.038 -14.104 1.00 69.44 77 ALA A CA 1
ATOM 588 C C . ALA A 1 77 ? 7.199 -7.907 -15.086 1.00 69.44 77 ALA A C 1
ATOM 590 O O . ALA A 1 77 ? 7.845 -7.776 -16.124 1.00 69.44 77 ALA A O 1
ATOM 591 N N . ASN A 1 78 ? 6.224 -7.055 -14.740 1.00 73.81 78 ASN A N 1
ATOM 592 C CA . ASN A 1 78 ? 5.834 -5.903 -15.564 1.00 73.81 78 ASN A CA 1
ATOM 593 C C . ASN A 1 78 ? 6.963 -4.867 -15.685 1.00 73.81 78 ASN A C 1
ATOM 595 O O . ASN A 1 78 ? 7.181 -4.318 -16.763 1.00 73.81 78 ASN A O 1
ATOM 599 N N . PHE A 1 79 ? 7.703 -4.611 -14.599 1.00 77.31 79 PHE A N 1
ATOM 600 C CA . PHE A 1 79 ? 8.872 -3.728 -14.646 1.00 77.31 79 PHE A CA 1
ATOM 601 C C . PHE A 1 79 ? 9.939 -4.269 -15.596 1.00 77.31 79 PHE A C 1
ATOM 603 O O . PHE A 1 79 ? 10.400 -3.540 -16.470 1.00 77.31 79 PHE A O 1
ATOM 610 N N . ALA A 1 80 ? 10.306 -5.544 -15.456 1.00 78.88 80 ALA A N 1
ATOM 611 C CA . ALA A 1 80 ? 11.297 -6.171 -16.322 1.00 78.88 80 ALA A CA 1
ATOM 612 C C . ALA A 1 80 ? 10.884 -6.118 -17.800 1.00 78.88 80 ALA A C 1
ATOM 614 O O . ALA A 1 80 ? 11.717 -5.824 -18.652 1.00 78.88 80 ALA A O 1
ATOM 615 N N . GLN A 1 81 ? 9.600 -6.338 -18.091 1.00 80.62 81 GLN A N 1
ATOM 616 C CA . GLN A 1 81 ? 9.065 -6.219 -19.443 1.00 80.62 81 GLN A CA 1
ATOM 617 C C . GLN A 1 81 ? 9.217 -4.808 -20.011 1.00 80.62 81 GLN A C 1
ATOM 619 O O . GLN A 1 81 ? 9.822 -4.654 -21.068 1.00 80.62 81 GLN A O 1
ATOM 624 N N . GLY A 1 82 ? 8.766 -3.781 -19.287 1.00 78.69 82 GLY A N 1
ATOM 625 C CA . GLY A 1 82 ? 8.874 -2.397 -19.757 1.00 78.69 82 GLY A CA 1
ATOM 626 C C . GLY A 1 82 ? 10.321 -1.937 -19.974 1.00 78.69 82 GLY A C 1
ATOM 627 O O . GLY A 1 82 ? 10.602 -1.217 -20.929 1.00 78.69 82 GLY A O 1
ATOM 628 N N . TYR A 1 83 ? 11.261 -2.378 -19.130 1.00 79.75 83 TYR A N 1
ATOM 629 C CA . TYR A 1 83 ? 12.685 -2.064 -19.309 1.00 79.75 83 TYR A CA 1
ATOM 630 C C . TYR A 1 83 ? 13.288 -2.739 -20.545 1.00 79.75 83 TYR A C 1
ATOM 632 O O . TYR A 1 83 ? 14.020 -2.093 -21.292 1.00 79.75 83 TYR A O 1
ATOM 640 N N . VAL A 1 84 ? 12.985 -4.021 -20.770 1.00 81.44 84 VAL A N 1
ATOM 641 C CA . VAL A 1 84 ? 13.482 -4.763 -21.939 1.00 81.44 84 VAL A CA 1
ATOM 642 C C . VAL A 1 84 ? 12.892 -4.200 -23.232 1.00 81.44 84 VAL A C 1
ATOM 644 O O . VAL A 1 84 ? 13.626 -4.020 -24.199 1.00 81.44 84 VAL A O 1
ATOM 647 N N . GLU A 1 85 ? 11.604 -3.849 -23.235 1.00 81.94 85 GLU A N 1
ATOM 648 C CA . GLU A 1 85 ? 10.957 -3.160 -24.358 1.00 81.94 85 GLU A CA 1
ATOM 649 C C . GLU A 1 85 ? 11.602 -1.793 -24.634 1.00 81.94 85 GLU A C 1
ATOM 651 O O . GLU A 1 85 ? 11.890 -1.472 -25.784 1.00 81.94 85 GLU A O 1
ATOM 656 N N . GLY A 1 86 ? 11.901 -1.004 -23.596 1.00 78.25 86 GLY A N 1
ATOM 657 C CA . GLY A 1 86 ? 12.577 0.287 -23.753 1.00 78.25 86 GLY A CA 1
ATOM 658 C C . GLY A 1 86 ? 13.986 0.164 -24.342 1.00 78.25 86 GLY A C 1
ATOM 659 O O . GLY A 1 86 ? 14.333 0.894 -25.269 1.00 78.25 86 GLY A O 1
ATOM 660 N N . ILE A 1 87 ? 14.789 -0.787 -23.853 1.00 80.19 87 ILE A N 1
ATOM 661 C CA . ILE A 1 87 ? 16.144 -1.022 -24.380 1.00 80.19 87 ILE A CA 1
ATOM 662 C C . ILE A 1 87 ? 16.088 -1.535 -25.821 1.00 80.19 87 ILE A C 1
ATOM 664 O O . ILE A 1 87 ? 16.898 -1.120 -26.647 1.00 80.19 87 ILE A O 1
ATOM 668 N N . TRP A 1 88 ? 15.105 -2.379 -26.142 1.00 81.25 88 TRP A N 1
ATOM 669 C CA . TRP A 1 88 ? 14.868 -2.833 -27.508 1.00 81.25 88 TRP A CA 1
ATOM 670 C C . TRP A 1 88 ? 14.616 -1.670 -28.474 1.00 81.25 88 TRP A C 1
ATOM 672 O O . TRP A 1 88 ? 15.227 -1.618 -29.538 1.00 81.25 88 TRP A O 1
ATOM 682 N N . GLN A 1 89 ? 13.769 -0.710 -28.093 1.00 77.12 89 GLN A N 1
ATOM 683 C CA . GLN A 1 89 ? 13.492 0.475 -28.913 1.00 77.12 89 GLN A CA 1
ATOM 684 C C . GLN A 1 89 ? 14.738 1.349 -29.107 1.00 77.12 89 GLN A C 1
ATOM 686 O O . GLN A 1 89 ? 15.016 1.774 -30.225 1.00 77.12 89 GLN A O 1
ATOM 691 N N . ILE A 1 90 ? 15.514 1.575 -28.041 1.00 79.69 90 ILE A N 1
ATOM 692 C CA . ILE A 1 90 ? 16.758 2.361 -28.107 1.00 79.69 90 ILE A CA 1
ATOM 693 C C . ILE A 1 90 ? 17.770 1.696 -29.044 1.00 79.69 90 ILE A C 1
ATOM 695 O O . ILE A 1 90 ? 18.349 2.369 -29.894 1.00 79.69 90 ILE A O 1
ATOM 699 N N . TRP A 1 91 ? 17.963 0.381 -28.921 1.00 79.25 91 TRP A N 1
ATOM 700 C CA . TRP A 1 91 ? 18.886 -0.363 -29.777 1.00 79.25 91 TRP A CA 1
ATOM 701 C C . TRP A 1 91 ? 18.456 -0.327 -31.251 1.00 79.25 91 TRP A C 1
ATOM 703 O O . TRP A 1 91 ? 19.280 -0.082 -32.130 1.00 79.25 91 TRP A O 1
ATOM 713 N N . GLN A 1 92 ? 17.158 -0.481 -31.532 1.00 77.69 92 GLN A N 1
ATOM 714 C CA . GLN A 1 92 ? 16.626 -0.370 -32.893 1.00 77.69 92 GLN A CA 1
ATOM 715 C C . GLN A 1 92 ? 16.806 1.035 -33.485 1.00 77.69 92 GLN A C 1
ATOM 717 O O . GLN A 1 92 ? 17.140 1.158 -34.664 1.00 77.69 92 GLN A O 1
ATOM 722 N N . GLN A 1 93 ? 16.632 2.086 -32.677 1.00 76.69 93 GLN A N 1
ATOM 723 C CA . GLN A 1 93 ? 16.889 3.462 -33.099 1.00 76.69 93 GLN A CA 1
ATOM 724 C C . GLN A 1 93 ? 18.373 3.681 -33.433 1.00 76.69 93 GLN A C 1
ATOM 726 O O . GLN A 1 93 ? 18.678 4.187 -34.511 1.00 76.69 93 GLN A O 1
ATOM 731 N N . GLN A 1 94 ? 19.289 3.263 -32.551 1.00 77.81 94 GLN A N 1
ATOM 732 C CA . GLN A 1 94 ? 20.739 3.386 -32.766 1.00 77.81 94 GLN A CA 1
ATOM 733 C C . GLN A 1 94 ? 21.183 2.656 -34.036 1.00 77.81 94 GLN A C 1
ATOM 735 O O . GLN A 1 94 ? 21.869 3.218 -34.883 1.00 77.81 94 GLN A O 1
ATOM 740 N N . ARG A 1 95 ? 20.702 1.426 -34.223 1.00 76.94 95 ARG A N 1
ATOM 741 C CA . ARG A 1 95 ? 20.982 0.618 -35.411 1.00 76.94 95 ARG A CA 1
ATOM 742 C C . ARG A 1 95 ? 20.509 1.278 -36.707 1.00 76.94 95 ARG A C 1
ATOM 744 O O . ARG A 1 95 ? 21.177 1.156 -37.733 1.00 76.94 95 ARG A O 1
ATOM 751 N N . ALA A 1 96 ? 19.344 1.920 -36.693 1.00 75.31 96 ALA A N 1
ATOM 752 C CA . ALA A 1 96 ? 18.837 2.624 -37.864 1.00 75.31 96 ALA A CA 1
ATOM 753 C C . ALA A 1 96 ? 19.671 3.875 -38.172 1.00 75.31 96 ALA A C 1
ATOM 755 O O . ALA A 1 96 ? 20.036 4.083 -39.327 1.00 75.31 96 ALA A O 1
ATOM 756 N N . GLU A 1 97 ? 20.049 4.643 -37.143 1.00 77.19 97 GLU A N 1
ATOM 757 C CA . GLU A 1 97 ? 20.965 5.782 -37.278 1.00 77.19 97 GLU A CA 1
ATOM 758 C C . GLU A 1 97 ? 22.315 5.346 -37.880 1.00 77.19 97 GLU A C 1
ATOM 760 O O . GLU A 1 97 ? 22.769 5.949 -38.855 1.00 77.19 97 GLU A O 1
ATOM 765 N N . ASP A 1 98 ? 22.900 4.242 -37.400 1.00 77.06 98 ASP A N 1
ATOM 766 C CA . ASP A 1 98 ? 24.169 3.690 -37.903 1.00 77.06 98 ASP A CA 1
ATOM 767 C C . ASP A 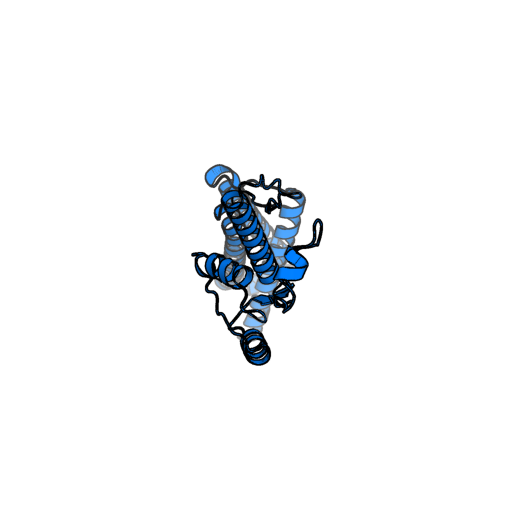1 98 ? 24.080 3.172 -39.350 1.00 77.06 98 ASP A C 1
ATOM 769 O O . ASP A 1 98 ? 25.061 3.205 -40.099 1.00 77.06 98 ASP A O 1
ATOM 773 N N . ARG A 1 99 ? 22.899 2.708 -39.775 1.00 76.81 99 ARG A N 1
ATOM 774 C CA . ARG A 1 99 ? 22.632 2.257 -41.153 1.00 76.81 99 ARG A CA 1
ATOM 775 C C . ARG A 1 99 ? 22.176 3.385 -42.084 1.00 76.81 99 ARG A C 1
ATOM 777 O O . ARG A 1 99 ? 22.011 3.146 -43.279 1.00 76.81 99 ARG A O 1
ATOM 784 N N . GLY A 1 100 ? 22.001 4.605 -41.571 1.00 70.69 100 GLY A N 1
ATOM 785 C CA . GLY A 1 100 ? 21.465 5.738 -42.329 1.00 70.69 100 GLY A CA 1
ATOM 786 C C . GLY A 1 100 ? 19.987 5.580 -42.710 1.00 70.69 100 GLY A C 1
ATOM 787 O O . GLY A 1 100 ? 19.525 6.214 -43.659 1.00 70.69 100 GLY A O 1
ATOM 788 N N . GLU A 1 101 ? 19.254 4.726 -41.996 1.00 73.88 101 GLU A N 1
ATOM 789 C CA . GLU A 1 101 ? 17.824 4.478 -42.169 1.00 73.88 101 GLU A CA 1
ATOM 790 C C . GLU A 1 101 ? 17.018 5.297 -41.148 1.00 73.88 101 GLU A C 1
ATOM 792 O O . GLU A 1 101 ? 17.435 5.509 -40.010 1.00 73.88 101 GLU A O 1
ATOM 797 N N . THR A 1 102 ? 15.831 5.772 -41.528 1.00 59.47 102 THR A N 1
ATOM 798 C CA . THR A 1 102 ? 14.919 6.429 -40.583 1.00 59.47 102 THR A CA 1
ATOM 799 C C . THR A 1 102 ? 14.147 5.376 -39.796 1.00 59.47 102 THR A C 1
ATOM 801 O O . THR A 1 102 ? 13.302 4.682 -40.363 1.00 59.47 102 THR A O 1
ATOM 804 N N . PHE A 1 103 ? 14.404 5.273 -38.490 1.00 61.22 103 PHE A N 1
ATOM 805 C CA . PHE A 1 103 ? 13.564 4.486 -37.589 1.00 61.22 103 PHE A CA 1
ATOM 806 C C . PHE A 1 103 ? 12.274 5.249 -37.287 1.00 61.22 103 PHE A C 1
ATOM 808 O O . PHE A 1 103 ? 12.264 6.178 -36.482 1.00 61.22 103 PHE A O 1
ATOM 815 N N . GLU A 1 104 ? 11.179 4.854 -37.929 1.00 57.72 104 GLU A N 1
ATOM 816 C CA . GLU A 1 104 ? 9.836 5.180 -37.452 1.00 57.72 104 GLU A CA 1
ATOM 817 C C . GLU A 1 104 ? 9.362 4.020 -36.563 1.00 57.72 104 GLU A C 1
ATOM 819 O O . GLU A 1 104 ? 8.989 2.965 -37.088 1.00 57.72 104 GLU A O 1
ATOM 824 N N . PRO A 1 105 ? 9.395 4.151 -35.222 1.00 55.41 105 PRO A N 1
ATOM 825 C CA . PRO A 1 105 ? 8.814 3.136 -34.358 1.00 55.41 105 PRO A CA 1
ATOM 826 C C . PRO A 1 105 ? 7.322 3.022 -34.678 1.00 55.41 105 PRO A C 1
ATOM 828 O O . PRO A 1 105 ? 6.561 3.973 -34.512 1.00 55.41 105 PRO A O 1
ATOM 831 N N . LEU A 1 106 ? 6.889 1.840 -35.128 1.00 54.56 106 LEU A N 1
ATOM 832 C CA . LEU A 1 106 ? 5.483 1.581 -35.460 1.00 54.56 106 LEU A CA 1
ATOM 833 C C . LEU A 1 106 ? 4.572 1.690 -34.218 1.00 54.56 106 LEU A C 1
ATOM 835 O O . LEU A 1 106 ? 3.359 1.845 -34.353 1.00 54.56 106 LEU A O 1
ATOM 839 N N . ILE A 1 107 ? 5.153 1.609 -33.010 1.00 52.03 107 ILE A N 1
ATOM 840 C CA . ILE A 1 107 ? 4.473 1.740 -31.716 1.00 52.03 107 ILE A CA 1
ATOM 841 C C . ILE A 1 107 ? 5.417 2.422 -30.707 1.00 52.03 107 ILE A C 1
ATOM 843 O O . ILE A 1 107 ? 6.416 1.838 -30.292 1.00 52.03 107 ILE A O 1
ATOM 847 N N . ASP A 1 108 ? 5.065 3.636 -30.277 1.00 48.09 108 ASP A N 1
ATOM 848 C CA . ASP A 1 108 ? 5.660 4.318 -29.119 1.00 48.09 108 ASP A CA 1
ATOM 849 C C . ASP A 1 108 ? 4.989 3.798 -27.835 1.00 48.09 108 ASP A C 1
ATOM 851 O O . ASP A 1 108 ? 3.873 4.196 -27.481 1.00 48.09 108 ASP A O 1
ATOM 855 N N . VAL A 1 109 ? 5.628 2.836 -27.160 1.00 47.94 109 VAL A N 1
ATOM 856 C CA . VAL A 1 109 ? 5.126 2.284 -25.892 1.00 47.94 109 VAL A CA 1
ATOM 857 C C . VAL A 1 109 ? 5.471 3.248 -24.756 1.00 47.94 109 VAL A C 1
ATOM 859 O O . VAL A 1 109 ? 6.451 3.091 -24.029 1.00 47.94 109 VAL A O 1
ATOM 862 N N . GLN A 1 110 ? 4.620 4.256 -24.567 1.00 52.03 110 GLN A N 1
ATOM 863 C CA . GLN A 1 110 ? 4.690 5.138 -23.405 1.00 52.03 110 GLN A CA 1
ATOM 864 C C . GLN A 1 110 ? 4.070 4.452 -22.182 1.00 52.03 110 GLN A C 1
ATOM 866 O O . GLN A 1 110 ? 2.860 4.521 -21.943 1.00 52.03 110 GLN A O 1
ATOM 871 N N . MET A 1 111 ? 4.904 3.803 -21.368 1.00 46.59 111 MET A N 1
ATOM 872 C CA . MET A 1 111 ? 4.488 3.237 -20.082 1.00 46.59 111 MET A CA 1
ATOM 873 C C . MET A 1 111 ? 4.048 4.352 -19.122 1.00 46.59 111 MET A C 1
ATOM 875 O O . MET A 1 111 ? 4.859 4.992 -18.454 1.00 46.59 111 MET A O 1
ATOM 879 N N . ARG A 1 112 ? 2.733 4.602 -19.046 1.00 46.53 112 ARG A N 1
ATOM 880 C CA . ARG A 1 112 ? 2.141 5.632 -18.181 1.00 46.53 112 ARG A CA 1
ATOM 881 C C . ARG A 1 112 ? 1.479 5.010 -16.958 1.00 46.53 112 ARG A C 1
ATOM 883 O O . ARG A 1 112 ? 0.446 4.355 -17.067 1.00 46.53 112 ARG A O 1
ATOM 890 N N . TYR A 1 113 ? 2.012 5.285 -15.768 1.00 48.41 113 TYR A N 1
ATOM 891 C CA . TYR A 1 113 ? 1.344 4.933 -14.512 1.00 48.41 113 TYR A CA 1
ATOM 892 C C . TYR A 1 113 ? 0.019 5.692 -14.392 1.00 48.41 113 TYR A C 1
ATOM 894 O O . TYR A 1 113 ? 0.009 6.916 -14.269 1.00 48.41 113 TYR A O 1
ATOM 902 N N . TRP A 1 114 ? -1.108 4.975 -14.384 1.00 48.06 114 TRP A N 1
ATOM 903 C CA . TRP A 1 114 ? -2.445 5.586 -14.358 1.00 48.06 114 TRP A CA 1
ATOM 904 C C . TRP A 1 114 ? -2.692 6.428 -13.097 1.00 48.06 114 TRP A C 1
ATOM 906 O O . TRP A 1 114 ? -3.379 7.447 -13.156 1.00 48.06 114 TRP A O 1
ATOM 916 N N . PHE A 1 115 ? -2.109 6.037 -11.958 1.00 47.03 115 PHE A N 1
ATOM 917 C CA . PHE A 1 115 ? -2.341 6.711 -10.677 1.00 47.03 115 PHE A CA 1
ATOM 918 C C . PHE A 1 115 ? -1.300 7.801 -10.354 1.00 47.03 115 PHE A C 1
ATOM 920 O O . PHE A 1 115 ? -1.638 8.783 -9.690 1.00 47.03 115 PHE A O 1
ATOM 927 N N . ASN A 1 116 ? -0.062 7.681 -10.857 1.00 55.62 116 ASN A N 1
ATOM 928 C CA . ASN A 1 116 ? 1.031 8.626 -10.584 1.00 55.62 116 ASN A CA 1
ATOM 929 C C . ASN A 1 116 ? 2.041 8.729 -11.751 1.00 55.62 116 ASN A C 1
ATOM 931 O O . ASN A 1 116 ? 3.154 8.216 -11.640 1.00 55.62 116 ASN A O 1
ATOM 935 N N . PRO A 1 117 ? 1.681 9.402 -12.862 1.00 48.25 117 PRO A N 1
ATOM 936 C CA . PRO A 1 117 ? 2.542 9.521 -14.044 1.00 48.25 117 PRO A CA 1
ATOM 937 C C . PRO A 1 117 ? 3.902 10.175 -13.759 1.00 48.25 117 PRO A C 1
ATOM 939 O O . PRO A 1 117 ? 4.862 9.914 -14.469 1.00 48.25 117 PRO A O 1
ATOM 942 N N . ALA A 1 118 ? 3.976 11.014 -12.719 1.00 53.78 118 ALA A N 1
ATOM 943 C CA . ALA A 1 118 ? 5.177 11.741 -12.310 1.00 53.78 118 ALA A CA 1
ATOM 944 C C . ALA A 1 118 ? 5.985 11.030 -11.203 1.00 53.78 118 ALA A C 1
ATOM 946 O O . ALA A 1 118 ? 6.925 11.618 -10.677 1.00 53.78 118 ALA A O 1
ATOM 947 N N . ALA A 1 119 ? 5.598 9.808 -10.807 1.00 53.81 119 ALA A N 1
ATOM 948 C CA . ALA A 1 119 ? 6.253 9.014 -9.760 1.00 53.81 119 ALA A CA 1
ATOM 949 C C . ALA A 1 119 ? 6.540 9.787 -8.452 1.00 53.81 119 ALA A C 1
ATOM 951 O O . ALA A 1 119 ? 7.521 9.535 -7.757 1.00 53.81 119 ALA A O 1
ATOM 952 N N . ILE A 1 120 ? 5.666 10.729 -8.082 1.00 60.59 120 ILE A N 1
ATOM 953 C CA . ILE A 1 120 ? 5.820 11.534 -6.866 1.00 60.59 120 ILE A CA 1
ATOM 954 C C . ILE A 1 120 ? 5.615 10.628 -5.643 1.00 60.59 120 ILE A C 1
ATOM 956 O O . ILE A 1 120 ? 4.484 10.226 -5.355 1.00 60.59 120 ILE A O 1
ATOM 960 N N . SER A 1 121 ? 6.689 10.317 -4.909 1.00 61.50 121 SER A N 1
ATOM 961 C CA . SER A 1 121 ? 6.682 9.410 -3.742 1.00 61.50 121 SER A CA 1
ATOM 962 C C . SER A 1 121 ? 5.653 9.796 -2.679 1.00 61.50 121 SER A C 1
ATOM 964 O O . SER A 1 121 ? 5.075 8.944 -2.003 1.00 61.50 121 SER A O 1
ATOM 966 N N . GLN A 1 122 ? 5.371 11.092 -2.569 1.00 67.81 122 GLN A N 1
ATOM 967 C CA . GLN A 1 122 ? 4.397 11.657 -1.645 1.00 67.81 122 GLN A CA 1
ATOM 968 C C . GLN A 1 122 ? 2.989 11.060 -1.804 1.00 67.81 122 GLN A C 1
ATOM 970 O O . GLN A 1 122 ? 2.310 10.810 -0.810 1.00 67.81 122 GLN A O 1
ATOM 975 N N . HIS A 1 123 ? 2.570 10.774 -3.041 1.00 67.38 123 HIS A N 1
ATOM 976 C CA . HIS A 1 123 ? 1.246 10.220 -3.339 1.00 67.38 123 HIS A CA 1
ATOM 977 C C . HIS A 1 123 ? 1.100 8.747 -2.925 1.00 67.38 123 HIS A C 1
ATOM 979 O O . HIS A 1 123 ? -0.022 8.263 -2.809 1.00 67.38 123 HIS A O 1
ATOM 985 N N . PHE A 1 124 ? 2.212 8.045 -2.685 1.00 69.81 124 PHE A N 1
ATOM 986 C CA . PHE A 1 124 ? 2.222 6.661 -2.205 1.00 69.81 124 PHE A CA 1
ATOM 987 C C . PHE A 1 124 ? 2.384 6.576 -0.686 1.00 69.81 124 PHE A C 1
ATOM 989 O O . PHE A 1 124 ? 1.674 5.820 -0.025 1.00 69.81 124 PHE A O 1
ATOM 996 N N . ILE A 1 125 ? 3.301 7.365 -0.122 1.00 75.44 125 ILE A N 1
ATOM 997 C CA . ILE A 1 125 ? 3.677 7.259 1.293 1.00 75.44 125 ILE A CA 1
ATOM 998 C C . ILE A 1 125 ? 2.596 7.850 2.204 1.00 75.44 125 ILE A C 1
ATOM 1000 O O . ILE A 1 125 ? 2.289 7.274 3.247 1.00 75.44 125 ILE A O 1
ATOM 1004 N N . ILE A 1 126 ? 1.990 8.979 1.819 1.00 82.00 126 ILE A N 1
ATOM 1005 C CA . ILE A 1 126 ? 1.043 9.691 2.687 1.00 82.00 126 ILE A CA 1
ATOM 1006 C C . ILE A 1 126 ? -0.222 8.873 2.975 1.00 82.00 126 ILE A C 1
ATOM 1008 O O . ILE A 1 126 ? -0.556 8.742 4.153 1.00 82.00 126 ILE A O 1
ATOM 1012 N N . PRO A 1 127 ? -0.914 8.272 1.985 1.00 81.69 127 PRO A N 1
ATOM 1013 C CA . PRO A 1 127 ? -2.079 7.437 2.274 1.00 81.69 127 PRO A CA 1
ATOM 1014 C C . PRO A 1 127 ? -1.761 6.284 3.234 1.00 81.69 127 PRO A C 1
ATOM 1016 O O . PRO A 1 127 ? -2.516 6.046 4.174 1.00 81.69 127 PRO A O 1
ATOM 1019 N N . GLY A 1 128 ? -0.610 5.623 3.057 1.00 83.44 128 GLY A N 1
ATOM 1020 C CA . GLY A 1 128 ? -0.156 4.571 3.971 1.00 83.44 128 GLY A CA 1
ATOM 1021 C C . GLY A 1 128 ? 0.112 5.093 5.385 1.00 83.44 128 GLY A C 1
ATOM 1022 O O . GLY A 1 128 ? -0.290 4.469 6.368 1.00 83.44 128 GLY A O 1
ATOM 1023 N N . ALA A 1 129 ? 0.720 6.276 5.506 1.00 84.31 129 ALA A N 1
ATOM 1024 C CA . ALA A 1 129 ? 0.952 6.917 6.795 1.00 84.31 129 ALA A CA 1
ATOM 1025 C C . ALA A 1 129 ? -0.361 7.247 7.530 1.00 84.31 129 ALA A C 1
ATOM 1027 O O . ALA A 1 129 ? -0.432 7.048 8.742 1.00 84.31 129 ALA A O 1
ATOM 1028 N N . ILE A 1 130 ? -1.420 7.673 6.826 1.00 86.56 130 ILE A N 1
ATOM 1029 C CA . ILE A 1 130 ? -2.746 7.910 7.430 1.00 86.56 130 ILE A CA 1
ATOM 1030 C C . ILE A 1 130 ? -3.281 6.625 8.074 1.00 86.56 130 ILE A C 1
ATOM 1032 O O . ILE A 1 130 ? -3.758 6.664 9.208 1.00 86.56 130 ILE A O 1
ATOM 1036 N N . THR A 1 131 ? -3.171 5.477 7.400 1.00 85.38 131 THR A N 1
ATOM 1037 C CA . THR A 1 131 ? -3.606 4.183 7.954 1.00 85.38 131 THR A CA 1
ATOM 1038 C C . THR A 1 131 ? -2.832 3.808 9.220 1.00 85.38 131 THR A C 1
ATOM 1040 O O . THR A 1 131 ? -3.422 3.337 10.197 1.00 85.38 131 THR A O 1
ATOM 1043 N N . ILE A 1 132 ? -1.521 4.061 9.248 1.00 88.25 132 ILE A N 1
ATOM 1044 C CA . ILE A 1 132 ? -0.692 3.818 10.438 1.00 88.25 132 ILE A CA 1
ATOM 1045 C C . ILE A 1 132 ? -1.124 4.738 11.584 1.00 88.25 132 ILE A C 1
ATOM 1047 O O . ILE A 1 132 ? -1.350 4.264 12.696 1.00 88.25 132 ILE A O 1
ATOM 1051 N N . ILE A 1 133 ? -1.310 6.034 11.315 1.00 88.69 133 ILE A N 1
ATOM 1052 C CA . ILE A 1 133 ? -1.769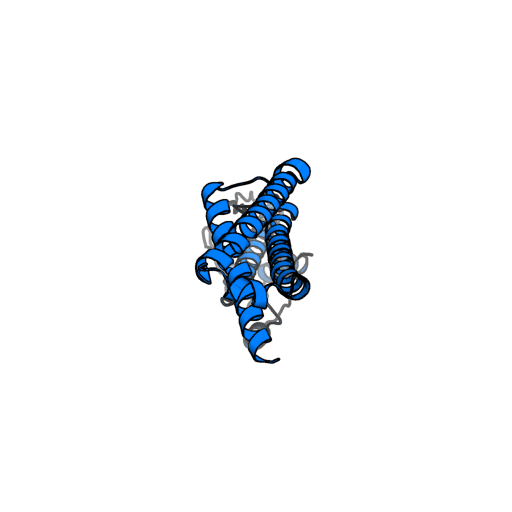 7.004 12.318 1.00 88.69 133 ILE A CA 1
ATOM 1053 C C . ILE A 1 133 ? -3.133 6.589 12.876 1.00 88.69 133 ILE A C 1
ATOM 1055 O O . ILE A 1 133 ? -3.320 6.597 14.089 1.00 88.69 133 ILE A O 1
ATOM 1059 N N . MET A 1 134 ? -4.066 6.159 12.024 1.00 87.12 134 MET A N 1
ATOM 1060 C CA . MET A 1 134 ? -5.375 5.664 12.462 1.00 87.12 134 MET A CA 1
ATOM 1061 C C . MET A 1 134 ? -5.265 4.430 13.356 1.00 87.12 134 MET A C 1
ATOM 1063 O O . MET A 1 134 ? -5.953 4.355 14.372 1.00 87.12 134 MET A O 1
ATOM 1067 N N . THR A 1 135 ? -4.373 3.494 13.030 1.00 87.38 135 THR A N 1
ATOM 1068 C CA . THR A 1 135 ? -4.099 2.328 13.88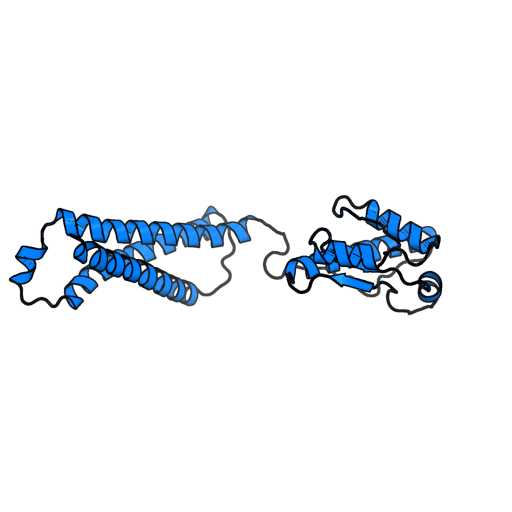4 1.00 87.38 135 THR A CA 1
ATOM 1069 C C . THR A 1 135 ? -3.590 2.758 15.260 1.00 87.38 135 THR A C 1
ATOM 1071 O O . THR A 1 135 ? -4.093 2.294 16.283 1.00 87.38 135 THR A O 1
ATOM 1074 N N . VAL A 1 136 ? -2.628 3.685 15.301 1.00 88.75 136 VAL A N 1
ATOM 1075 C CA . VAL A 1 136 ? -2.053 4.202 16.552 1.00 88.75 136 VAL A CA 1
ATOM 1076 C C . VAL A 1 136 ? -3.105 4.942 17.377 1.00 88.75 136 VAL A C 1
ATOM 1078 O O . VAL A 1 136 ? -3.222 4.699 18.576 1.00 88.75 136 VAL A O 1
ATOM 1081 N N . VAL A 1 137 ? -3.921 5.793 16.750 1.00 87.50 137 VAL A N 1
ATOM 1082 C CA . VAL A 1 137 ? -5.040 6.475 17.417 1.00 87.50 137 VAL A CA 1
ATOM 1083 C C . VAL A 1 137 ? -6.024 5.452 17.981 1.00 87.50 137 VAL A C 1
ATOM 1085 O O . VAL A 1 137 ? -6.385 5.545 19.150 1.00 87.50 137 VAL A O 1
ATOM 1088 N N . GLY A 1 138 ? -6.412 4.437 17.206 1.00 85.31 138 GLY A N 1
ATOM 1089 C CA . GLY A 1 138 ? -7.300 3.370 17.670 1.00 85.31 138 GLY A CA 1
ATOM 1090 C C . GLY A 1 138 ? -6.739 2.599 18.870 1.00 85.31 138 GLY A C 1
ATOM 1091 O O . GLY A 1 138 ? -7.470 2.337 19.830 1.00 85.31 138 GLY A O 1
ATOM 1092 N N . ALA A 1 139 ? -5.437 2.302 18.866 1.00 84.94 139 ALA A N 1
ATOM 1093 C CA . ALA A 1 139 ? -4.748 1.657 19.982 1.00 84.94 139 ALA A CA 1
ATOM 1094 C C . ALA A 1 139 ? -4.699 2.550 21.234 1.00 84.94 139 ALA A C 1
ATOM 1096 O O . ALA A 1 139 ? -4.977 2.081 22.339 1.00 84.94 139 ALA A O 1
ATOM 1097 N N . ILE A 1 140 ? -4.411 3.846 21.076 1.00 86.25 140 ILE A N 1
ATOM 1098 C CA . ILE A 1 140 ? -4.398 4.809 22.187 1.00 86.25 140 ILE A CA 1
ATOM 1099 C C . ILE A 1 140 ? -5.800 4.969 22.775 1.00 86.25 140 ILE A C 1
ATOM 1101 O O . ILE A 1 140 ? -5.949 4.916 23.992 1.00 86.25 140 ILE A O 1
ATOM 1105 N N . LEU A 1 141 ? -6.833 5.127 21.940 1.00 84.12 141 LEU A N 1
ATOM 1106 C CA . LEU A 1 141 ? -8.218 5.268 22.403 1.00 84.12 141 LEU A CA 1
ATOM 1107 C C . LEU A 1 141 ? -8.679 4.025 23.154 1.00 84.12 141 LEU A C 1
ATOM 1109 O O . LEU A 1 141 ? -9.255 4.144 24.231 1.00 84.12 141 LEU A O 1
ATOM 1113 N N . THR A 1 142 ? -8.356 2.848 22.624 1.00 79.56 142 THR A N 1
ATOM 1114 C CA . THR A 1 142 ? -8.571 1.567 23.298 1.00 79.56 142 THR A CA 1
ATOM 1115 C C . THR A 1 142 ? -7.899 1.544 24.667 1.00 79.56 142 THR A C 1
ATOM 1117 O O . THR A 1 142 ? -8.553 1.262 25.666 1.00 79.56 142 THR A O 1
ATOM 1120 N N . SER A 1 143 ? -6.611 1.886 24.736 1.00 80.38 143 SER A N 1
ATOM 1121 C CA . SER A 1 143 ? -5.867 1.938 25.996 1.00 80.38 143 SER A CA 1
ATOM 1122 C C . SER A 1 143 ? -6.500 2.918 26.988 1.00 80.38 143 SER A C 1
ATOM 1124 O O . SER A 1 143 ? -6.651 2.598 28.163 1.00 80.38 143 SER A O 1
ATOM 1126 N N . LEU A 1 144 ? -6.970 4.077 26.515 1.00 79.25 144 LEU A N 1
ATOM 1127 C CA . LEU A 1 144 ? -7.643 5.082 27.337 1.00 79.25 144 LEU A CA 1
ATOM 1128 C C . LEU A 1 144 ? -8.983 4.596 27.896 1.00 79.25 144 LEU A C 1
ATOM 1130 O O . LEU A 1 144 ? -9.327 4.935 29.028 1.00 79.25 144 LEU A O 1
ATOM 1134 N N . VAL A 1 145 ? -9.748 3.838 27.102 1.00 74.50 145 VAL A N 1
ATOM 1135 C CA . VAL A 1 145 ? -10.990 3.195 27.556 1.00 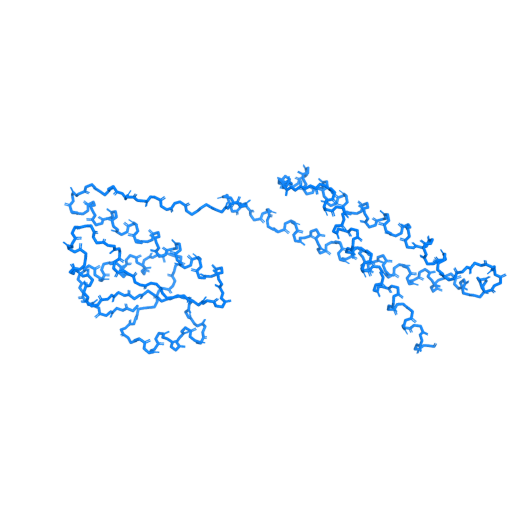74.50 145 VAL A CA 1
ATOM 1136 C C . VAL A 1 145 ? -10.673 2.267 28.719 1.00 74.50 145 VAL A C 1
ATOM 1138 O O . VAL A 1 145 ? -11.299 2.390 29.769 1.00 74.50 145 VAL A O 1
ATOM 1141 N N . VAL A 1 146 ? -9.659 1.409 28.558 1.00 72.88 146 VAL A N 1
ATOM 1142 C CA . VAL A 1 146 ? -9.224 0.488 29.612 1.00 72.88 146 VAL A CA 1
ATOM 1143 C C . VAL A 1 146 ? -8.740 1.266 30.833 1.00 72.88 146 VAL A C 1
ATOM 1145 O O . VAL A 1 146 ? -9.303 1.106 31.907 1.00 72.88 146 VAL A O 1
ATOM 1148 N N . ALA A 1 147 ? -7.768 2.166 30.690 1.00 71.62 147 ALA A N 1
ATOM 1149 C CA . ALA A 1 147 ? -7.194 2.920 31.804 1.00 71.62 147 ALA A CA 1
ATOM 1150 C C . ALA A 1 147 ? -8.258 3.675 32.622 1.00 71.62 147 ALA A C 1
ATOM 1152 O O . ALA A 1 147 ? -8.266 3.587 33.848 1.00 71.62 147 ALA A O 1
ATOM 1153 N N . ARG A 1 148 ? -9.221 4.337 31.964 1.00 70.19 148 ARG A N 1
ATOM 1154 C CA . ARG A 1 148 ? -10.317 5.036 32.661 1.00 70.19 148 ARG A CA 1
ATOM 1155 C C . ARG A 1 148 ? -11.285 4.101 33.375 1.00 70.19 148 ARG A C 1
ATOM 1157 O O . ARG A 1 148 ? -11.914 4.508 34.351 1.00 70.19 148 ARG A O 1
ATOM 1164 N N . GLU A 1 149 ? -11.455 2.885 32.872 1.00 68.38 149 GLU A N 1
ATOM 1165 C CA . GLU A 1 149 ? -12.283 1.860 33.507 1.00 68.38 149 GLU A CA 1
ATOM 1166 C C . GLU A 1 149 ? -11.653 1.374 34.815 1.00 68.38 149 GLU A C 1
ATOM 1168 O O . GLU A 1 149 ? -12.362 1.188 35.803 1.00 68.38 149 GLU A O 1
ATOM 1173 N N . TRP A 1 150 ? -10.322 1.269 34.836 1.00 63.53 150 TRP A N 1
ATOM 1174 C CA . TRP A 1 150 ? -9.542 0.951 36.030 1.00 63.53 150 TRP A CA 1
ATOM 1175 C C . TRP A 1 150 ? -9.502 2.117 37.029 1.00 63.53 150 TRP A C 1
ATOM 1177 O O . TRP A 1 150 ? -9.810 1.918 38.201 1.00 63.53 150 TRP A O 1
ATOM 1187 N N . GLU A 1 151 ? -9.201 3.342 36.581 1.00 60.84 151 GLU A N 1
ATOM 1188 C CA . GLU A 1 151 ? -9.088 4.528 37.451 1.00 60.84 151 GLU A CA 1
ATOM 1189 C C . GLU A 1 151 ? -10.388 4.883 38.173 1.00 60.84 151 GLU A C 1
ATOM 1191 O O . GLU A 1 151 ? -10.367 5.367 39.303 1.00 60.84 151 GLU A O 1
ATOM 1196 N N . ARG A 1 152 ? -11.539 4.685 37.522 1.00 58.50 152 ARG A N 1
ATOM 1197 C CA . ARG A 1 152 ? -12.813 5.124 38.093 1.00 58.50 152 ARG A CA 1
ATOM 1198 C C . ARG A 1 152 ? -13.380 4.174 39.142 1.00 58.50 152 ARG A C 1
ATOM 1200 O O . ARG A 1 152 ? -14.326 4.580 39.807 1.00 58.50 152 ARG A O 1
ATOM 1207 N N . GLY A 1 153 ? -12.902 2.929 39.260 1.00 55.19 153 GLY A N 1
ATOM 1208 C CA . GLY A 1 153 ? -13.472 1.939 40.194 1.00 55.19 153 GLY A CA 1
ATOM 1209 C C . GLY A 1 153 ? -14.996 1.754 40.061 1.00 55.19 153 GLY A C 1
ATOM 1210 O O . GLY A 1 153 ? -15.655 1.229 40.950 1.00 55.19 153 GLY A O 1
ATOM 1211 N N . THR A 1 154 ? -15.592 2.201 38.948 1.00 56.44 154 THR A N 1
ATOM 1212 C CA . THR A 1 154 ? -17.048 2.425 38.811 1.00 56.44 154 THR A CA 1
ATOM 1213 C C . THR A 1 154 ? -17.843 1.135 38.663 1.00 56.44 154 THR A C 1
ATOM 1215 O O . THR A 1 154 ? -19.071 1.168 38.623 1.00 56.44 154 THR A O 1
ATOM 1218 N N . MET A 1 155 ? -17.159 -0.007 38.621 1.00 52.09 155 MET A N 1
ATOM 1219 C CA . MET A 1 155 ? -17.776 -1.318 38.490 1.00 52.09 155 MET A CA 1
ATOM 1220 C C . MET A 1 155 ? -18.745 -1.633 39.638 1.00 52.09 155 MET A C 1
ATOM 1222 O O . MET A 1 155 ? -19.767 -2.270 39.407 1.00 52.09 155 MET A O 1
ATOM 1226 N N . GLU A 1 156 ? -18.452 -1.162 40.851 1.00 53.06 156 GLU A N 1
ATOM 1227 C CA . GLU A 1 156 ? -19.276 -1.423 42.039 1.00 53.06 156 GLU A CA 1
ATOM 1228 C C . GLU A 1 156 ? -20.504 -0.502 42.113 1.00 53.06 156 GLU A C 1
ATOM 1230 O O . GLU A 1 156 ? -21.591 -0.949 42.471 1.00 53.06 156 GLU A O 1
ATOM 1235 N N . ALA A 1 157 ? -20.375 0.761 41.690 1.00 49.91 157 ALA A N 1
ATOM 1236 C CA . ALA A 1 157 ? -21.486 1.718 41.686 1.00 49.91 157 ALA A CA 1
ATOM 1237 C C . ALA A 1 157 ? -22.517 1.426 40.576 1.00 49.91 157 ALA A C 1
ATOM 1239 O O . ALA A 1 157 ? -23.718 1.626 40.769 1.00 49.91 157 ALA A O 1
ATOM 1240 N N . LEU A 1 158 ? -22.063 0.902 39.431 1.00 52.06 158 LEU A N 1
ATOM 1241 C CA . LEU A 1 158 ? -22.898 0.616 38.258 1.00 52.06 158 LEU A CA 1
ATOM 1242 C C . LEU A 1 158 ? -23.764 -0.644 38.394 1.00 52.06 158 LEU A C 1
ATOM 1244 O O . LEU A 1 158 ? -24.783 -0.747 37.722 1.00 52.06 158 LEU A O 1
ATOM 1248 N N . LEU A 1 159 ? -23.406 -1.577 39.283 1.00 53.00 159 LEU A N 1
ATOM 1249 C CA . LEU A 1 159 ? -24.241 -2.745 39.607 1.00 53.00 159 LEU A CA 1
ATOM 1250 C C . LEU A 1 159 ? -25.527 -2.373 40.369 1.00 53.00 159 LEU A C 1
ATOM 1252 O O . LEU A 1 159 ? -26.428 -3.201 40.467 1.00 53.00 159 LEU A O 1
ATOM 1256 N N . SER A 1 160 ? -25.621 -1.144 40.894 1.00 52.81 160 SER A N 1
ATOM 1257 C CA . SER A 1 160 ? -26.803 -0.638 41.610 1.00 52.81 160 SER A CA 1
ATOM 1258 C C . SER A 1 160 ? -27.791 0.138 40.726 1.00 52.81 160 SER A C 1
ATOM 1260 O O . SER A 1 160 ? -28.850 0.539 41.200 1.00 52.81 160 SER A O 1
ATOM 1262 N N . THR A 1 161 ? -27.454 0.373 39.452 1.00 61.06 161 THR A N 1
ATOM 1263 C CA . THR A 1 161 ? -28.270 1.151 38.506 1.00 61.06 161 THR A CA 1
ATOM 1264 C C . THR A 1 161 ? -28.865 0.229 37.438 1.00 61.06 161 THR A C 1
ATOM 1266 O O . THR A 1 161 ? -28.165 -0.635 36.919 1.00 61.06 161 THR A O 1
ATOM 1269 N N . GLU A 1 162 ? -30.134 0.418 37.066 1.00 57.06 162 GLU A N 1
ATOM 1270 C CA . GLU A 1 162 ? -30.837 -0.358 36.022 1.00 57.06 162 GLU A CA 1
ATOM 1271 C C . GLU A 1 162 ? -30.363 -0.023 34.587 1.00 57.06 162 GLU A C 1
ATOM 1273 O O . GLU A 1 162 ? -31.168 0.221 33.695 1.00 57.06 162 GLU A O 1
ATOM 1278 N N . ILE A 1 163 ? -29.052 0.037 34.336 1.00 65.31 163 ILE A N 1
ATOM 1279 C CA . ILE A 1 163 ? -28.493 0.303 33.000 1.00 65.31 163 ILE A CA 1
ATOM 1280 C C . ILE A 1 163 ? -27.932 -0.996 32.428 1.00 65.31 163 ILE A C 1
ATOM 1282 O O . ILE A 1 163 ? -27.145 -1.696 33.071 1.00 65.31 163 ILE A O 1
ATOM 1286 N N . THR A 1 164 ? -28.306 -1.331 31.191 1.00 72.94 164 THR A N 1
ATOM 1287 C CA . THR A 1 164 ? -27.789 -2.544 30.550 1.00 72.94 164 THR A CA 1
ATOM 1288 C C . THR A 1 164 ? -26.315 -2.395 30.163 1.00 72.94 164 THR A C 1
ATOM 1290 O O . THR A 1 164 ? -25.841 -1.329 29.767 1.00 72.94 164 THR A O 1
ATOM 1293 N N . ARG A 1 165 ? -25.559 -3.504 30.213 1.00 69.94 165 ARG A N 1
ATOM 1294 C CA . ARG A 1 165 ? -24.130 -3.534 29.827 1.00 69.94 165 ARG A CA 1
ATOM 1295 C C . ARG A 1 165 ? -23.895 -2.991 28.407 1.00 69.94 165 ARG A C 1
ATOM 1297 O O . ARG A 1 165 ? -22.862 -2.380 28.153 1.00 69.94 165 ARG A O 1
ATOM 1304 N N . ALA A 1 166 ? -24.857 -3.191 27.502 1.00 71.00 166 ALA A N 1
ATOM 1305 C CA . ALA A 1 166 ? -24.802 -2.710 26.123 1.00 71.00 166 ALA A CA 1
ATOM 1306 C C . ALA A 1 166 ? -24.924 -1.180 26.017 1.00 71.00 166 ALA A C 1
ATOM 1308 O O . ALA A 1 166 ? -24.137 -0.562 25.305 1.00 71.00 166 ALA A O 1
ATOM 1309 N N . GLU A 1 167 ? -25.847 -0.556 26.754 1.00 77.94 167 GLU A N 1
ATOM 1310 C CA . GLU A 1 167 ? -25.991 0.908 26.789 1.00 77.94 167 GLU A CA 1
ATOM 1311 C C . GLU A 1 167 ? -24.734 1.576 27.342 1.00 77.94 167 GLU A C 1
ATOM 1313 O O . GLU A 1 167 ? -24.264 2.579 26.809 1.00 77.94 167 GLU A O 1
ATOM 1318 N N . LEU A 1 168 ? -24.130 0.976 28.367 1.00 72.56 168 LEU A N 1
ATOM 1319 C CA . LEU A 1 168 ? -22.910 1.495 28.972 1.00 72.56 168 LEU A CA 1
ATOM 1320 C C . LEU A 1 168 ? -21.715 1.440 28.011 1.00 72.56 168 LEU A C 1
ATOM 1322 O O . LEU A 1 168 ? -20.934 2.392 27.923 1.00 72.56 168 LEU A O 1
ATOM 1326 N N . LEU A 1 169 ? -21.598 0.346 27.253 1.00 74.81 169 LEU A N 1
ATOM 1327 C CA . LEU A 1 169 ? -20.596 0.206 26.200 1.00 74.81 169 LEU A CA 1
ATOM 1328 C C . LEU A 1 169 ? -20.835 1.199 25.059 1.00 74.81 169 LEU A C 1
ATOM 1330 O O . LEU A 1 169 ? -19.882 1.838 24.619 1.00 74.81 169 LEU A O 1
ATOM 1334 N N . LEU A 1 170 ? -22.082 1.390 24.617 1.00 78.44 170 LEU A N 1
ATOM 1335 C CA . LEU A 1 170 ? -22.425 2.348 23.561 1.00 78.44 170 LEU A CA 1
ATOM 1336 C C . LEU A 1 170 ? -22.116 3.792 23.975 1.00 78.44 170 LEU A C 1
ATOM 1338 O O . LEU A 1 170 ? -21.477 4.519 23.217 1.00 78.44 170 LEU A O 1
ATOM 1342 N N . CYS A 1 171 ? -22.474 4.192 25.196 1.00 78.88 171 CYS A N 1
ATOM 1343 C CA . CYS A 1 171 ? -22.186 5.525 25.730 1.00 78.88 171 CYS A CA 1
ATOM 1344 C C . CYS A 1 171 ? -20.685 5.828 25.832 1.00 78.88 171 CYS A C 1
ATOM 1346 O O . CYS A 1 171 ? -20.292 6.991 25.764 1.00 78.88 171 CYS A O 1
ATOM 1348 N N . LYS A 1 172 ? -19.833 4.804 25.973 1.00 76.88 172 LYS A N 1
ATOM 1349 C CA . LYS A 1 172 ? -18.375 4.949 25.866 1.00 76.88 172 LYS A CA 1
ATOM 1350 C C . LYS A 1 172 ? -17.929 4.964 24.407 1.00 76.88 172 LYS A C 1
ATOM 1352 O O . LYS A 1 172 ? -17.188 5.851 24.003 1.00 76.88 172 LYS A O 1
ATOM 1357 N N . LEU A 1 173 ? -18.381 4.004 23.608 1.00 81.25 173 LEU A N 1
ATOM 1358 C CA . LEU A 1 173 ? -17.903 3.799 22.244 1.00 81.25 173 LEU A CA 1
ATOM 1359 C C . LEU A 1 173 ? -18.229 4.981 21.324 1.00 81.25 173 LEU A C 1
ATOM 1361 O O . LEU A 1 173 ? -17.379 5.364 20.527 1.00 81.25 173 LEU A O 1
ATOM 1365 N N . ILE A 1 174 ? -19.402 5.602 21.476 1.00 85.81 174 ILE A N 1
ATOM 1366 C CA . ILE A 1 174 ? -19.828 6.764 20.682 1.00 85.81 174 ILE A CA 1
ATOM 1367 C C . ILE A 1 174 ? -18.816 7.927 20.772 1.00 85.81 174 ILE A C 1
ATOM 1369 O O . ILE A 1 174 ? -18.300 8.332 19.728 1.00 85.81 174 ILE A O 1
ATOM 1373 N N . PRO A 1 175 ? -18.463 8.469 21.956 1.00 84.81 175 PRO A N 1
ATOM 1374 C CA . PRO A 1 175 ? -17.501 9.567 22.039 1.00 84.81 175 PRO A CA 1
ATOM 1375 C C . PRO A 1 175 ? -16.100 9.199 21.527 1.00 84.81 175 PRO A C 1
ATOM 1377 O O . PRO A 1 175 ? -15.471 10.027 20.868 1.00 84.81 175 PRO A O 1
ATOM 1380 N N . TYR A 1 176 ? -15.616 7.971 21.750 1.00 84.12 176 TYR A N 1
ATOM 1381 C CA . TYR A 1 176 ? -14.318 7.539 21.203 1.00 84.12 176 TYR A CA 1
ATOM 1382 C C . TYR A 1 176 ? -14.347 7.368 19.680 1.00 84.12 176 TYR A C 1
ATOM 1384 O O . TYR A 1 176 ? -13.388 7.738 19.005 1.00 84.12 176 TYR A O 1
ATOM 1392 N N . TYR A 1 177 ? -15.457 6.876 19.129 1.00 86.81 177 TYR A N 1
ATOM 1393 C CA . TYR A 1 177 ? -15.684 6.802 17.689 1.00 86.81 177 TYR A CA 1
ATOM 1394 C C . TYR A 1 177 ? -15.639 8.195 17.045 1.00 86.81 177 TYR A C 1
ATOM 1396 O O . TYR A 1 177 ? -14.917 8.399 16.069 1.00 86.81 177 TYR A O 1
ATOM 1404 N N . PHE A 1 178 ? -16.339 9.177 17.625 1.00 89.56 178 PHE A N 1
ATOM 1405 C CA . PHE A 1 178 ? -16.297 10.561 17.143 1.00 89.56 178 PHE A CA 1
ATOM 1406 C C . PHE A 1 178 ? -14.889 11.156 17.211 1.00 89.56 178 PHE A C 1
ATOM 1408 O O . PHE A 1 178 ? -14.474 11.842 16.278 1.00 89.56 178 PHE A O 1
ATOM 1415 N N . LEU A 1 179 ? -14.132 10.860 18.272 1.00 88.19 179 LEU A N 1
ATOM 1416 C CA . LEU A 1 179 ? -12.752 11.321 18.398 1.00 88.19 179 LEU A CA 1
ATOM 1417 C C . LEU A 1 179 ? -11.845 10.717 17.311 1.00 88.19 179 LEU A C 1
ATOM 1419 O O . LEU A 1 179 ? -11.036 11.429 16.718 1.00 88.19 179 LEU A O 1
ATOM 1423 N N . GLY A 1 180 ? -12.021 9.428 17.003 1.00 88.69 180 GLY A N 1
ATOM 1424 C CA . GLY A 1 180 ? -11.320 8.754 15.908 1.00 88.69 180 GLY A CA 1
ATOM 1425 C C . GLY A 1 180 ? -11.676 9.328 14.533 1.00 88.69 180 GLY A C 1
ATOM 1426 O O . GLY A 1 180 ? -10.782 9.588 13.728 1.00 88.69 180 GLY A O 1
ATOM 1427 N N . MET A 1 181 ? -12.957 9.611 14.275 1.00 90.06 181 MET A N 1
ATOM 1428 C CA . MET A 1 181 ? -13.370 10.239 13.013 1.00 90.06 181 MET A CA 1
ATOM 1429 C C . MET A 1 181 ? -12.861 11.673 12.874 1.00 90.06 181 MET A C 1
ATOM 1431 O O . MET A 1 181 ? -12.486 12.080 11.775 1.00 90.06 181 MET A O 1
ATOM 1435 N N . LEU A 1 182 ? -12.779 12.427 13.972 1.00 91.06 182 LEU A N 1
ATOM 1436 C CA . LEU A 1 182 ? -12.182 13.761 13.970 1.00 91.06 182 LEU A CA 1
ATOM 1437 C C . LEU A 1 182 ? -10.680 13.698 13.659 1.00 91.06 182 LEU A C 1
ATOM 1439 O O . LEU A 1 182 ? -10.187 14.498 12.865 1.00 91.06 182 LEU A O 1
ATOM 1443 N N . ALA A 1 183 ? -9.965 12.713 14.210 1.00 89.19 183 ALA A N 1
ATOM 1444 C CA . ALA A 1 183 ? -8.563 12.474 13.879 1.00 89.19 183 ALA A CA 1
ATOM 1445 C C . ALA A 1 183 ? -8.374 12.106 12.396 1.00 89.19 183 ALA A C 1
ATOM 1447 O O . ALA A 1 183 ? -7.476 12.646 11.750 1.00 89.19 183 ALA A O 1
ATOM 1448 N N . MET A 1 184 ? -9.239 11.252 11.829 1.00 89.56 184 MET A N 1
ATOM 1449 C CA . MET A 1 184 ? -9.199 10.944 10.393 1.00 89.56 184 MET A CA 1
ATOM 1450 C C . MET A 1 184 ? -9.412 12.200 9.551 1.00 89.56 184 MET A C 1
ATOM 1452 O O . MET A 1 184 ? -8.644 12.457 8.624 1.00 89.56 184 MET A O 1
ATOM 1456 N N . LEU A 1 185 ? -10.415 13.009 9.901 1.00 90.88 185 LEU A N 1
ATOM 1457 C CA . LEU A 1 185 ? -10.726 14.243 9.191 1.00 90.88 185 LEU A CA 1
ATOM 1458 C C . LEU A 1 185 ? -9.548 15.226 9.231 1.00 90.88 185 LEU A C 1
ATOM 1460 O O . LEU A 1 185 ? -9.203 15.798 8.202 1.00 90.88 185 LEU A O 1
ATOM 1464 N N . LEU A 1 186 ? -8.871 15.366 10.374 1.00 91.25 186 LEU A N 1
ATOM 1465 C CA . LEU A 1 186 ? -7.651 16.171 10.484 1.00 91.25 186 LEU A CA 1
ATOM 1466 C C . LEU A 1 186 ? -6.518 15.635 9.601 1.00 91.25 186 LEU A C 1
ATOM 1468 O O . LEU A 1 186 ? -5.937 16.402 8.835 1.00 91.25 186 LEU A O 1
ATOM 1472 N N . CYS A 1 187 ? -6.222 14.333 9.654 1.00 89.12 187 CYS A N 1
ATOM 1473 C CA . CYS A 1 187 ? -5.195 13.722 8.804 1.00 89.12 187 CYS A CA 1
ATOM 1474 C C . CYS A 1 187 ? -5.491 13.924 7.314 1.00 89.12 187 CYS A C 1
ATOM 1476 O O . CYS A 1 187 ? -4.587 14.223 6.530 1.00 89.12 187 CYS A O 1
ATOM 1478 N N . MET A 1 188 ? -6.760 13.796 6.933 1.00 89.12 188 MET A N 1
ATOM 1479 C CA . MET A 1 188 ? -7.233 14.018 5.576 1.00 89.12 188 MET A CA 1
ATOM 1480 C C . MET A 1 188 ? -7.036 15.479 5.143 1.00 89.12 188 MET A C 1
ATOM 1482 O O . MET A 1 188 ? -6.458 15.733 4.086 1.00 89.12 188 MET A O 1
ATOM 1486 N N . LEU A 1 189 ? -7.437 16.446 5.976 1.00 90.62 189 LEU A N 1
ATOM 1487 C CA . LEU A 1 189 ? -7.246 17.873 5.698 1.00 90.62 189 LEU A CA 1
ATOM 1488 C C . LEU A 1 189 ? -5.764 18.231 5.547 1.00 90.62 189 LEU A C 1
ATOM 1490 O O . LEU A 1 189 ? -5.393 18.890 4.580 1.00 90.62 189 LEU A O 1
ATOM 1494 N N . VAL A 1 190 ? -4.903 17.763 6.452 1.00 90.00 190 VAL A N 1
ATOM 1495 C CA . VAL A 1 190 ? -3.451 17.996 6.375 1.00 90.00 190 VAL A CA 1
ATOM 1496 C C . VAL A 1 190 ? -2.876 17.408 5.082 1.00 90.00 190 VAL A C 1
ATOM 1498 O O . VAL A 1 190 ? -2.102 18.066 4.387 1.00 90.00 190 VAL A O 1
ATOM 1501 N N . SER A 1 191 ? -3.295 16.197 4.716 1.00 87.00 191 SER A N 1
ATOM 1502 C CA . SER A 1 191 ? -2.798 15.510 3.519 1.00 87.00 191 SER A CA 1
ATOM 1503 C C . SER A 1 191 ? -3.155 16.234 2.222 1.00 87.00 191 SER A C 1
ATOM 1505 O O . SER A 1 191 ? -2.335 16.294 1.307 1.00 87.00 191 SER A O 1
ATOM 1507 N N . VAL A 1 192 ? -4.348 16.824 2.148 1.00 87.31 192 VAL A N 1
ATOM 1508 C CA . VAL A 1 192 ? -4.803 17.544 0.952 1.00 87.31 192 VAL A CA 1
ATOM 1509 C C . VAL A 1 192 ? -4.309 18.990 0.930 1.00 87.31 192 VAL A C 1
ATOM 1511 O O . VAL A 1 192 ? -3.765 19.427 -0.079 1.00 87.31 192 VAL A O 1
ATOM 1514 N N . PHE A 1 193 ? -4.475 19.739 2.024 1.00 88.44 193 PHE A N 1
ATOM 1515 C CA . PHE A 1 193 ? -4.233 21.187 2.038 1.00 88.44 193 PHE A CA 1
ATOM 1516 C C . PHE A 1 193 ? -2.781 21.575 2.318 1.00 88.44 193 PHE A C 1
ATOM 1518 O O . PHE A 1 193 ? -2.313 22.568 1.772 1.00 88.44 193 PHE A O 1
ATOM 1525 N N . ILE A 1 194 ? -2.070 20.825 3.165 1.00 87.50 194 ILE A N 1
ATOM 1526 C CA . ILE A 1 194 ? -0.679 21.146 3.534 1.00 87.50 194 ILE A CA 1
ATOM 1527 C C . ILE A 1 194 ? 0.287 20.372 2.647 1.00 87.50 194 ILE A C 1
ATOM 1529 O O . ILE A 1 194 ? 1.260 20.924 2.143 1.00 87.50 194 ILE A O 1
ATOM 1533 N N . LEU A 1 195 ? 0.009 19.084 2.457 1.00 82.50 195 LEU A N 1
ATOM 1534 C CA . LEU A 1 195 ? 0.879 18.183 1.715 1.00 82.50 195 LEU A CA 1
ATOM 1535 C C . LEU A 1 195 ? 0.536 18.142 0.214 1.00 82.50 195 LEU A C 1
ATOM 1537 O O . LEU A 1 195 ? 1.317 17.613 -0.565 1.00 82.50 195 LEU A O 1
ATOM 1541 N N . GLY A 1 196 ? -0.585 18.714 -0.230 1.00 80.81 196 GLY A N 1
ATOM 1542 C CA . GLY A 1 196 ? -0.902 18.819 -1.659 1.00 80.81 196 GLY A CA 1
ATOM 1543 C C . GLY A 1 196 ? -1.183 17.479 -2.347 1.00 80.81 196 GLY A C 1
ATOM 1544 O O . GLY A 1 196 ? -1.091 17.392 -3.571 1.00 80.81 196 GLY A O 1
ATOM 1545 N N . VAL A 1 197 ? -1.520 16.424 -1.593 1.00 80.69 197 VAL A N 1
ATOM 1546 C CA . VAL A 1 197 ? -1.844 15.117 -2.176 1.00 80.69 197 VAL A CA 1
ATOM 1547 C C . VAL A 1 197 ? -3.214 15.193 -2.851 1.00 80.69 197 VAL A C 1
ATOM 1549 O O . VAL A 1 197 ? -4.204 15.520 -2.188 1.00 80.69 197 VAL A O 1
ATOM 1552 N N . PRO A 1 198 ? -3.322 14.861 -4.150 1.00 74.62 198 PRO A N 1
ATOM 1553 C CA . PRO A 1 198 ? -4.588 14.902 -4.856 1.00 74.62 198 PRO A CA 1
ATOM 1554 C C . PRO A 1 198 ? -5.517 13.820 -4.306 1.00 74.62 198 PRO A C 1
ATOM 1556 O O . PRO A 1 198 ? -5.281 12.622 -4.474 1.00 74.62 198 PRO A O 1
ATOM 1559 N N . TYR A 1 199 ? -6.611 14.239 -3.673 1.00 77.94 199 TYR A N 1
ATOM 1560 C CA . TYR A 1 199 ? -7.655 13.317 -3.254 1.00 77.94 199 TYR A CA 1
ATOM 1561 C C . TYR A 1 199 ? -8.482 12.873 -4.460 1.00 77.94 199 TYR A C 1
ATOM 1563 O O . TYR A 1 199 ? -9.228 13.656 -5.047 1.00 77.94 199 TYR A O 1
ATOM 1571 N N . ARG A 1 200 ? -8.342 11.600 -4.830 1.00 73.31 200 ARG A N 1
ATOM 1572 C CA . ARG A 1 200 ? -9.104 10.969 -5.911 1.00 73.31 200 ARG A CA 1
ATOM 1573 C C . ARG A 1 200 ? -9.974 9.867 -5.320 1.00 73.31 200 ARG A C 1
ATOM 1575 O O . ARG A 1 200 ? -9.498 8.764 -5.072 1.00 73.31 200 ARG A O 1
ATOM 1582 N N . GLY A 1 201 ? -11.237 10.183 -5.053 1.00 78.44 201 GLY A N 1
ATOM 1583 C CA . GLY A 1 201 ? -12.188 9.256 -4.449 1.00 78.44 201 GLY A CA 1
ATOM 1584 C C . GLY A 1 201 ? -13.448 9.958 -3.962 1.00 78.44 201 GLY A C 1
ATOM 1585 O O . GLY A 1 201 ? -13.629 11.157 -4.175 1.00 78.44 201 GLY A O 1
ATOM 1586 N N . SER A 1 202 ? -14.326 9.204 -3.306 1.00 85.50 202 SER A N 1
ATOM 1587 C CA . SER A 1 202 ? -15.545 9.743 -2.715 1.00 85.50 202 SER A CA 1
ATOM 1588 C C . SER A 1 202 ? -15.431 9.789 -1.188 1.00 85.50 202 SER A C 1
ATOM 1590 O O . SER A 1 202 ? -15.091 8.799 -0.532 1.00 85.50 202 SER A O 1
ATOM 1592 N N . LEU A 1 203 ? -15.744 10.957 -0.615 1.00 84.38 203 LEU A N 1
ATOM 1593 C CA . LEU A 1 203 ? -15.758 11.167 0.837 1.00 84.38 203 LEU A CA 1
ATOM 1594 C C . LEU A 1 203 ? -16.630 10.145 1.591 1.00 84.38 203 LEU A C 1
ATOM 1596 O O . LEU A 1 203 ? -16.196 9.686 2.647 1.00 84.38 203 LEU A O 1
ATOM 1600 N N . PRO A 1 204 ? -17.802 9.716 1.072 1.00 87.88 204 PRO A N 1
ATOM 1601 C CA . PRO A 1 204 ? -18.613 8.697 1.733 1.00 87.88 204 PRO A CA 1
ATOM 1602 C C . PRO A 1 204 ? -17.906 7.345 1.846 1.00 87.88 204 PRO A C 1
ATOM 1604 O O . PRO A 1 204 ? -17.984 6.711 2.892 1.00 87.88 204 PRO A O 1
ATOM 1607 N N . ILE A 1 205 ? -17.184 6.907 0.808 1.00 87.50 205 ILE A N 1
ATOM 1608 C CA . ILE A 1 205 ? -16.452 5.631 0.848 1.00 87.50 205 ILE A CA 1
ATOM 1609 C C . ILE A 1 205 ? -15.329 5.704 1.881 1.00 87.50 205 ILE A C 1
ATOM 1611 O O . ILE A 1 205 ? -15.182 4.787 2.687 1.00 87.50 205 ILE A O 1
ATOM 1615 N N . LEU A 1 206 ? -14.579 6.811 1.905 1.00 86.44 206 LEU A N 1
ATOM 1616 C CA . LEU A 1 206 ? -13.538 7.030 2.911 1.00 86.44 206 LEU A CA 1
ATOM 1617 C C . LEU A 1 206 ? -14.126 6.973 4.328 1.00 86.44 206 LEU A C 1
ATOM 1619 O O . LEU A 1 206 ? -13.574 6.303 5.201 1.00 86.44 206 LEU A O 1
ATOM 1623 N N . PHE A 1 207 ? -15.265 7.636 4.539 1.00 88.31 207 PHE A N 1
ATOM 1624 C CA . PHE A 1 207 ? -15.975 7.636 5.813 1.00 88.31 207 PHE A CA 1
ATOM 1625 C C . PHE A 1 207 ? -16.415 6.227 6.228 1.00 88.31 207 PHE A C 1
ATOM 1627 O O . PHE A 1 207 ? -16.141 5.819 7.351 1.00 88.31 207 PHE A O 1
ATOM 1634 N N . VAL A 1 208 ? -17.040 5.458 5.329 1.00 91.75 208 VAL A N 1
ATOM 1635 C CA . VAL A 1 208 ? -17.514 4.092 5.613 1.00 91.75 208 VAL A CA 1
ATOM 1636 C C . VAL A 1 208 ? -16.353 3.154 5.944 1.00 91.75 208 VAL A C 1
ATOM 1638 O O . VAL A 1 208 ? -16.411 2.448 6.950 1.00 91.75 208 VAL A O 1
ATOM 1641 N N . ILE A 1 209 ? -15.281 3.169 5.148 1.00 90.12 209 ILE A N 1
ATOM 1642 C CA . ILE A 1 209 ? -14.109 2.311 5.376 1.00 90.12 209 ILE A CA 1
ATOM 1643 C C . ILE A 1 209 ? -13.439 2.662 6.707 1.00 90.12 209 ILE A C 1
ATOM 1645 O O . ILE A 1 209 ? -13.144 1.775 7.506 1.00 90.12 209 ILE A O 1
ATOM 1649 N N . THR A 1 210 ? -13.248 3.955 6.979 1.00 88.25 210 THR A N 1
ATOM 1650 C CA . THR A 1 210 ? -12.650 4.421 8.239 1.00 88.25 210 THR A CA 1
ATOM 1651 C C . THR A 1 210 ? -13.536 4.071 9.428 1.00 88.25 210 THR A C 1
ATOM 1653 O O . THR A 1 210 ? -13.039 3.612 10.452 1.00 88.25 210 THR A O 1
ATOM 1656 N N . SER A 1 211 ? -14.852 4.241 9.290 1.00 89.62 211 SER A N 1
ATOM 1657 C CA . SER A 1 211 ? -15.820 3.891 10.324 1.00 89.62 211 SER A CA 1
ATOM 1658 C C . SER A 1 211 ? -15.739 2.406 10.664 1.00 89.62 211 SER A C 1
ATOM 1660 O O . SER A 1 211 ? -15.641 2.065 11.838 1.00 89.62 211 SER A O 1
ATOM 1662 N N . LEU A 1 212 ? -15.737 1.523 9.659 1.00 91.00 212 LEU A N 1
ATOM 1663 C CA . LEU A 1 212 ? -15.592 0.076 9.858 1.00 91.00 212 LEU A CA 1
ATOM 1664 C C . LEU A 1 212 ? -14.255 -0.274 10.522 1.00 91.00 212 LEU A C 1
ATOM 1666 O O . LEU A 1 212 ? -14.220 -1.070 11.459 1.00 91.00 212 LEU A O 1
ATOM 1670 N N . PHE A 1 213 ? -13.169 0.360 10.080 1.00 89.06 213 PHE A N 1
ATOM 1671 C CA . PHE A 1 213 ? -11.840 0.168 10.650 1.00 89.06 213 PHE A CA 1
ATOM 1672 C C . PHE A 1 213 ? -11.773 0.579 12.131 1.00 89.06 213 PHE A C 1
ATOM 1674 O O . PHE A 1 213 ? -11.282 -0.182 12.970 1.00 89.06 213 PHE A O 1
ATOM 1681 N N . LEU A 1 214 ? -12.310 1.753 12.479 1.00 87.19 214 LEU A N 1
ATOM 1682 C CA . LEU A 1 214 ? -12.364 2.237 13.860 1.00 87.19 214 LEU A CA 1
ATOM 1683 C C . LEU A 1 214 ? -13.256 1.358 14.733 1.00 87.19 214 LEU A C 1
ATOM 1685 O O . LEU A 1 214 ? -12.855 1.022 15.844 1.00 87.19 214 LEU A O 1
ATOM 1689 N N . LEU A 1 215 ? -14.427 0.947 14.237 1.00 87.25 215 LEU A N 1
ATOM 1690 C CA . LEU A 1 215 ? -15.323 0.052 14.972 1.00 87.25 215 LEU A CA 1
ATOM 1691 C C . LEU A 1 215 ? -14.640 -1.285 15.277 1.00 87.25 215 LEU A C 1
ATOM 1693 O O . LEU A 1 215 ? -14.714 -1.766 16.405 1.00 87.25 215 LEU A O 1
ATOM 1697 N N . SER A 1 216 ? -13.932 -1.852 14.295 1.00 88.00 216 SER A N 1
ATOM 1698 C CA . SER A 1 216 ? -13.169 -3.090 14.467 1.00 88.00 216 SER A CA 1
ATOM 1699 C C . SER A 1 216 ? -12.045 -2.923 15.488 1.00 88.00 216 SER A C 1
ATOM 1701 O O . SER A 1 216 ? -11.878 -3.767 16.365 1.00 88.00 216 SER A O 1
ATOM 1703 N N . THR A 1 217 ? -11.289 -1.826 15.410 1.00 84.81 217 THR A N 1
ATOM 1704 C CA . THR A 1 217 ? -10.149 -1.577 16.306 1.00 84.81 217 THR A CA 1
ATOM 1705 C C . THR A 1 217 ? -10.609 -1.343 17.746 1.00 84.81 217 THR A C 1
ATOM 1707 O O . THR A 1 217 ? -10.079 -1.955 18.671 1.00 84.81 217 THR A O 1
ATOM 1710 N N . LEU A 1 218 ? -11.643 -0.517 17.944 1.00 83.38 218 LEU A N 1
ATOM 1711 C CA . LEU A 1 218 ? -12.239 -0.267 19.260 1.00 83.38 218 LEU A CA 1
ATOM 1712 C C . LEU A 1 218 ? -12.909 -1.525 19.827 1.00 83.38 218 LEU A C 1
ATOM 1714 O O . LEU A 1 218 ? -12.767 -1.813 21.013 1.00 83.38 218 LEU A O 1
ATOM 1718 N N . GLY A 1 219 ? -13.611 -2.293 18.988 1.00 83.19 219 GLY A N 1
ATOM 1719 C CA . GLY A 1 219 ? -14.239 -3.555 19.377 1.00 83.19 219 GLY A CA 1
ATOM 1720 C C . GLY A 1 219 ? -13.216 -4.594 19.831 1.00 83.19 219 GLY A C 1
ATOM 1721 O O . GLY A 1 219 ? -13.381 -5.200 20.888 1.00 83.19 219 GLY A O 1
ATOM 1722 N N . MET A 1 220 ? -12.117 -4.741 19.087 1.00 83.62 220 MET A N 1
ATOM 1723 C CA . MET A 1 220 ? -10.996 -5.598 19.476 1.00 83.62 220 MET A CA 1
ATOM 1724 C C . MET A 1 220 ? -10.379 -5.132 20.798 1.00 83.62 220 MET A C 1
ATOM 1726 O O . MET A 1 220 ? -10.106 -5.943 21.680 1.00 83.62 220 MET A O 1
ATOM 1730 N N . GLY A 1 221 ? -10.243 -3.820 20.976 1.00 79.62 221 GLY A N 1
ATOM 1731 C CA . GLY A 1 221 ? -9.767 -3.218 22.209 1.00 79.62 221 GLY A CA 1
ATOM 1732 C C . GLY A 1 221 ? -10.620 -3.510 23.443 1.00 79.62 221 GLY A C 1
ATOM 1733 O O . GLY A 1 221 ? -10.105 -3.906 24.491 1.00 79.62 221 GLY A O 1
ATOM 1734 N N . LEU A 1 222 ? -11.938 -3.372 23.306 1.00 77.81 222 LEU A N 1
ATOM 1735 C CA . LEU A 1 222 ? -12.910 -3.714 24.346 1.00 77.81 222 LEU A CA 1
ATOM 1736 C C . LEU A 1 222 ? -12.926 -5.218 24.654 1.00 77.81 222 LEU A C 1
ATOM 1738 O O . LEU A 1 222 ? -13.030 -5.615 25.817 1.00 77.81 222 LEU A O 1
ATOM 1742 N N . LEU A 1 223 ? -12.799 -6.061 23.627 1.00 79.94 223 LEU A N 1
ATOM 1743 C CA . LEU A 1 223 ? -12.738 -7.513 23.782 1.00 79.94 223 LEU A CA 1
ATOM 1744 C C . LEU A 1 223 ? -11.491 -7.927 24.572 1.00 79.94 223 LEU A C 1
ATOM 1746 O O . LEU A 1 223 ? -11.608 -8.682 25.536 1.00 79.94 223 LEU A O 1
ATOM 1750 N N . ILE A 1 224 ? -10.322 -7.371 24.234 1.00 77.31 224 ILE A N 1
ATOM 1751 C CA . ILE A 1 224 ? -9.077 -7.587 24.987 1.00 77.31 224 ILE A CA 1
ATOM 1752 C C . ILE A 1 224 ? -9.248 -7.124 26.438 1.00 77.31 224 ILE A C 1
ATOM 1754 O O . ILE A 1 224 ? -8.916 -7.868 27.355 1.00 77.31 224 ILE A O 1
ATOM 1758 N N . SER A 1 225 ? -9.826 -5.941 26.664 1.00 69.19 225 SER A N 1
ATOM 1759 C CA . SER A 1 225 ? -10.098 -5.427 28.014 1.00 69.19 225 SER A CA 1
ATOM 1760 C C . SER A 1 225 ? -10.947 -6.385 28.853 1.00 69.19 225 SER A C 1
ATOM 1762 O O . SER A 1 225 ? -10.638 -6.645 30.017 1.00 69.19 225 SER A O 1
ATOM 1764 N N . THR A 1 226 ? -11.991 -6.950 28.245 1.00 69.81 226 THR A N 1
ATOM 1765 C CA . THR A 1 226 ? -12.903 -7.884 28.911 1.00 69.81 226 THR A CA 1
ATOM 1766 C C . THR A 1 226 ? -12.204 -9.204 29.250 1.00 69.81 226 THR A C 1
ATOM 1768 O O . THR A 1 226 ? -12.386 -9.720 30.350 1.00 69.81 226 THR A O 1
ATOM 1771 N N . ILE A 1 227 ? -11.377 -9.737 28.341 1.00 74.19 227 ILE A N 1
ATOM 1772 C CA . ILE A 1 227 ? -10.652 -11.004 28.544 1.00 74.19 227 ILE A CA 1
ATOM 1773 C C . ILE A 1 227 ? -9.551 -10.863 29.596 1.00 74.19 227 ILE A C 1
ATOM 1775 O O . ILE A 1 227 ? -9.461 -11.704 30.487 1.00 74.19 227 ILE A O 1
ATOM 1779 N N . THR A 1 228 ? -8.736 -9.806 29.532 1.00 66.81 228 THR A N 1
ATOM 1780 C CA . THR A 1 228 ? -7.629 -9.585 30.482 1.00 66.81 228 THR A CA 1
ATOM 1781 C C . THR A 1 228 ? -8.135 -9.439 31.915 1.00 66.81 228 THR A C 1
ATOM 1783 O O . THR A 1 228 ? -7.450 -9.804 32.864 1.00 66.81 228 THR A O 1
ATOM 1786 N N . ARG A 1 229 ? -9.373 -8.972 32.085 1.00 52.81 229 ARG A N 1
ATOM 1787 C CA . ARG A 1 229 ? -10.024 -8.900 33.389 1.00 52.81 229 ARG A CA 1
ATOM 1788 C C . ARG A 1 229 ? -10.364 -10.263 33.988 1.00 52.81 229 ARG A C 1
ATOM 1790 O O . ARG A 1 229 ? -10.423 -10.377 35.199 1.00 52.81 229 ARG A O 1
ATOM 1797 N N . ASN A 1 230 ? -10.570 -11.290 33.166 1.00 49.28 230 ASN A N 1
ATOM 1798 C CA . ASN A 1 230 ? -10.859 -12.641 33.648 1.00 49.28 230 ASN A CA 1
ATOM 1799 C C . ASN A 1 230 ? -9.591 -13.394 34.105 1.00 49.28 230 ASN A C 1
ATOM 1801 O O . ASN A 1 230 ? -9.679 -14.568 34.454 1.00 49.28 230 ASN A O 1
ATOM 1805 N N . GLN A 1 231 ? -8.416 -12.751 34.048 1.00 37.16 231 GLN A N 1
ATOM 1806 C CA . GLN A 1 231 ? -7.142 -13.296 34.531 1.00 37.16 231 GLN A CA 1
ATOM 1807 C C . GLN A 1 231 ? -6.678 -12.721 35.880 1.00 37.16 231 GLN A C 1
ATOM 1809 O O . GLN A 1 231 ? -5.637 -13.154 36.373 1.00 37.16 231 GLN A O 1
ATOM 1814 N N . PHE A 1 232 ? -7.431 -11.796 36.483 1.00 39.62 232 PHE A N 1
ATOM 1815 C CA . PHE A 1 232 ? -7.165 -11.259 37.821 1.00 39.62 232 PHE A CA 1
ATOM 1816 C C . PHE A 1 232 ? -8.347 -11.493 38.757 1.00 39.62 232 PHE A C 1
ATOM 1818 O O . PHE A 1 232 ? -9.499 -11.312 38.302 1.00 39.62 232 PHE A O 1
#